Protein AF-A0AA43JI90-F1 (afdb_monomer_lite)

pLDDT: mean 81.99, std 14.45, range [38.0, 98.12]

Secondary structure (DSSP, 8-state):
--PPPSS-EEEEEEEE-EE-SB-TTSPBP-BS--S-EE---EEEEEEEE--GGGTTEEEEEEEEEEE---TTHHHIIIIIIHHHHTPPPPP--S----EEEEEEEEEEEEEESSSSEEEEEEEEEEEESS-EEEEEEEEEEEEEEEEEEE-STT--EEEEEEEEEEEEEEE--SS-S-B-SEEEEEEEEEEEEEEEE-TT--EEEEEEEEEEEEEE--SBBBTTSPBPPEEEEEEEEEETTEEEEEEE-TTS-TTTT---S-EEEEEEEEHHHHHHHHHHHHTSPPS------

Foldseek 3Di:
DPDDALAWFKKWKWKWKKFDQAWLVRDGVLFPQQFIWIPTWGKIKGKDQDDDPRQQKIKMKMKIKDFGFNPPVLVCLAVPVCVVVVADRDDGGHGDGDMKMKMKIKMKGWDDPDFAGFWIWIKIWMDIQAWTKTKIKIWTHFAFPAQAPDDDPQHGKTKGKIKMKMKMAIAGHNNRHAWQRIKIKIKIKIKIADWDQDPSRRIDGQKMKMKMWMWILATTAHPVSHGDIFIKIKIWIDHFFKIKMWMFRVVPCPPDRTRDRITMMMIMGGPVRVVVVVVVVVPDDDPDDPPDD

Structure (mmCIF, N/CA/C/O backbone):
data_AF-A0AA43JI90-F1
#
_entry.id   AF-A0AA43JI90-F1
#
loop_
_atom_site.group_PDB
_atom_site.id
_atom_site.type_symbol
_atom_site.label_atom_id
_atom_site.label_alt_id
_atom_site.label_comp_id
_atom_site.label_asym_id
_atom_site.label_entity_id
_atom_site.label_seq_id
_atom_site.pdbx_PDB_ins_code
_atom_site.Cartn_x
_atom_site.Cartn_y
_atom_site.Cartn_z
_atom_site.occupancy
_atom_site.B_iso_or_equiv
_atom_site.auth_seq_id
_atom_site.auth_comp_id
_atom_site.auth_asym_id
_atom_site.auth_atom_id
_atom_site.pdbx_PDB_model_num
ATOM 1 N N . MET A 1 1 ? 1.518 1.702 0.090 1.00 82.56 1 MET A N 1
ATOM 2 C CA . MET A 1 1 ? 2.027 0.803 1.143 1.00 82.56 1 MET A CA 1
ATOM 3 C C . MET A 1 1 ? 1.428 -0.561 0.880 1.00 82.56 1 MET A C 1
ATOM 5 O O . MET A 1 1 ? 0.272 -0.617 0.488 1.00 82.56 1 MET A O 1
ATOM 9 N N . ALA A 1 2 ? 2.166 -1.653 1.093 1.00 88.44 2 ALA A N 1
ATOM 10 C CA . ALA A 1 2 ? 1.735 -2.986 0.643 1.00 88.44 2 ALA A CA 1
ATOM 11 C C . ALA A 1 2 ? 0.756 -3.729 1.584 1.00 88.44 2 ALA A C 1
ATOM 13 O O . ALA A 1 2 ? 0.406 -4.888 1.332 1.00 88.44 2 ALA A O 1
ATOM 14 N N . PHE A 1 3 ? 0.347 -3.107 2.694 1.00 94.44 3 PHE A N 1
ATOM 15 C CA . PHE A 1 3 ? -0.544 -3.728 3.674 1.00 94.44 3 PHE A CA 1
ATOM 16 C C . PHE A 1 3 ? -1.946 -3.991 3.096 1.00 94.44 3 PHE A C 1
ATOM 18 O O . PHE A 1 3 ? -2.454 -3.145 2.365 1.00 94.44 3 PHE A O 1
ATOM 25 N N . PRO A 1 4 ? -2.602 -5.116 3.445 1.00 94.88 4 PRO A N 1
ATOM 26 C CA . PRO A 1 4 ? -4.020 -5.308 3.145 1.00 94.88 4 PRO A CA 1
ATOM 27 C C . PRO A 1 4 ? -4.904 -4.322 3.919 1.00 94.88 4 PRO A C 1
ATOM 29 O O . PRO A 1 4 ? -4.571 -3.929 5.045 1.00 94.88 4 PRO A O 1
ATOM 32 N N . ASP A 1 5 ? -6.067 -3.986 3.357 1.00 93.81 5 ASP A N 1
ATOM 33 C CA . ASP A 1 5 ? -7.049 -3.146 4.042 1.00 93.81 5 ASP A CA 1
ATOM 34 C C . ASP A 1 5 ? -7.653 -3.874 5.245 1.00 93.81 5 ASP A C 1
ATOM 36 O O . ASP A 1 5 ? -8.142 -5.000 5.146 1.00 93.81 5 ASP A O 1
ATOM 40 N N . GLN A 1 6 ? -7.656 -3.202 6.394 1.00 91.81 6 GLN A N 1
ATOM 41 C CA . GLN A 1 6 ? -8.161 -3.739 7.664 1.00 91.81 6 GLN A CA 1
ATOM 42 C C . GLN A 1 6 ? -9.680 -3.562 7.839 1.00 91.81 6 GLN A C 1
ATOM 44 O O . GLN A 1 6 ? -10.215 -3.894 8.893 1.00 91.81 6 GLN A O 1
ATOM 49 N N . TYR A 1 7 ? -10.351 -2.997 6.837 1.00 92.25 7 TYR A N 1
ATOM 50 C CA . TYR A 1 7 ? -11.789 -2.749 6.809 1.00 92.25 7 TYR A CA 1
ATOM 51 C C . TYR A 1 7 ? -12.306 -2.805 5.369 1.00 92.25 7 TYR A C 1
ATOM 53 O O . TYR A 1 7 ? -11.521 -2.749 4.418 1.00 92.25 7 TYR A O 1
ATOM 61 N N . SER A 1 8 ? -13.622 -2.942 5.207 1.00 93.75 8 SER A N 1
ATOM 62 C CA . SER A 1 8 ? -14.250 -2.971 3.879 1.00 93.75 8 SER A CA 1
ATOM 63 C C . SER A 1 8 ? -14.215 -1.590 3.222 1.00 93.75 8 SER A C 1
ATOM 65 O O . SER A 1 8 ? -14.578 -0.596 3.849 1.00 93.75 8 SER A O 1
ATOM 67 N N . THR A 1 9 ? -13.801 -1.520 1.958 1.00 95.12 9 THR A N 1
ATOM 68 C CA . THR A 1 9 ? -13.626 -0.255 1.234 1.00 95.12 9 THR A CA 1
ATOM 69 C C . THR A 1 9 ? -13.897 -0.414 -0.261 1.00 95.12 9 THR A C 1
ATOM 71 O O . THR A 1 9 ? -13.720 -1.489 -0.836 1.00 95.12 9 THR A O 1
ATOM 74 N N . VAL A 1 10 ? -14.320 0.679 -0.896 1.00 96.75 10 VAL A N 1
ATOM 75 C CA . VAL A 1 10 ? -14.286 0.845 -2.353 1.00 96.75 10 VAL A CA 1
ATOM 76 C C . VAL A 1 10 ? -13.474 2.093 -2.622 1.00 96.75 10 VAL A C 1
ATOM 78 O O . VAL A 1 10 ? -13.917 3.198 -2.315 1.00 96.75 10 VAL A O 1
ATOM 81 N N . THR A 1 11 ? -12.286 1.913 -3.176 1.00 95.88 11 THR A N 1
ATOM 82 C CA . THR A 1 11 ? -11.322 2.986 -3.368 1.00 95.88 11 THR A CA 1
ATOM 83 C C . THR A 1 11 ? -11.077 3.222 -4.849 1.00 95.88 11 THR A C 1
ATOM 85 O O . THR A 1 11 ? -10.778 2.292 -5.592 1.00 95.88 11 THR A O 1
ATOM 88 N N . GLY A 1 12 ? -11.179 4.477 -5.273 1.00 95.50 12 GLY A N 1
ATOM 89 C CA . GLY A 1 12 ? -10.683 4.941 -6.566 1.00 95.50 12 GLY A CA 1
ATOM 90 C C . GLY A 1 12 ? -9.479 5.849 -6.359 1.00 95.50 12 GLY A C 1
ATOM 91 O O . GLY A 1 12 ? -9.445 6.612 -5.392 1.00 95.50 12 GLY A O 1
ATOM 92 N N . GLY A 1 13 ? -8.486 5.795 -7.239 1.00 93.00 13 GLY A N 1
ATOM 93 C CA . GLY A 1 13 ? -7.312 6.639 -7.076 1.00 93.00 13 GLY A CA 1
ATOM 94 C C . GLY A 1 13 ? -6.408 6.737 -8.286 1.00 93.00 13 GLY A C 1
ATOM 95 O O . GLY A 1 13 ? -6.579 6.045 -9.286 1.00 93.00 13 GLY A O 1
ATOM 96 N N . LEU A 1 14 ? -5.427 7.617 -8.152 1.00 90.88 14 LEU A N 1
ATOM 97 C CA . LEU A 1 14 ? -4.341 7.810 -9.092 1.00 90.88 14 LEU A CA 1
ATOM 98 C C . LEU A 1 14 ? -3.037 7.478 -8.378 1.00 90.88 14 LEU A C 1
ATOM 100 O O . LEU A 1 14 ? -2.707 8.093 -7.364 1.00 90.88 14 LEU A O 1
ATOM 104 N N . THR A 1 15 ? -2.301 6.531 -8.937 1.00 88.12 15 THR A N 1
ATOM 105 C CA . THR A 1 15 ? -0.935 6.202 -8.554 1.00 88.12 15 THR A CA 1
ATOM 106 C C . THR A 1 15 ? -0.023 6.685 -9.661 1.00 88.12 15 THR A C 1
ATOM 108 O O . THR A 1 15 ? -0.213 6.328 -10.814 1.00 88.12 15 THR A O 1
ATOM 111 N N . LEU A 1 16 ? 0.960 7.498 -9.314 1.00 85.44 16 LEU A N 1
ATOM 112 C CA . LEU A 1 16 ? 1.977 8.014 -10.211 1.00 85.44 16 LEU A CA 1
ATOM 113 C C . LEU A 1 16 ? 3.311 7.467 -9.739 1.00 85.44 16 LEU A C 1
ATOM 115 O O . LEU A 1 16 ? 3.699 7.685 -8.594 1.00 85.44 16 LEU A O 1
ATOM 119 N N . ASN A 1 17 ? 3.997 6.731 -10.596 1.00 79.44 17 ASN A N 1
ATOM 120 C CA . ASN A 1 17 ? 5.312 6.192 -10.300 1.00 79.44 17 ASN A CA 1
ATOM 121 C C . ASN A 1 17 ? 6.123 6.131 -11.592 1.00 79.44 17 ASN A C 1
ATOM 123 O O . ASN A 1 17 ? 5.574 6.146 -12.694 1.00 79.44 17 ASN A O 1
ATOM 127 N N . ARG A 1 18 ? 7.440 6.090 -11.464 1.00 76.19 18 ARG A N 1
ATOM 128 C CA . ARG A 1 18 ? 8.351 6.033 -12.599 1.00 76.19 18 ARG A CA 1
ATOM 129 C C . ARG A 1 18 ? 9.499 5.103 -12.274 1.00 76.19 18 ARG A C 1
ATOM 131 O O . ARG A 1 18 ? 9.896 5.004 -11.123 1.00 76.19 18 ARG A O 1
ATOM 138 N N . PHE A 1 19 ? 10.016 4.448 -13.300 1.00 74.94 19 PHE A N 1
ATOM 139 C CA . PHE A 1 19 ? 11.282 3.744 -13.248 1.00 74.94 19 PHE A CA 1
ATOM 140 C C . PHE A 1 19 ? 12.183 4.238 -14.379 1.00 74.94 19 PHE A C 1
ATOM 142 O O . PHE A 1 19 ? 11.768 4.290 -15.542 1.00 74.94 19 PHE A O 1
ATOM 149 N N . THR A 1 20 ? 13.424 4.584 -14.047 1.00 67.44 20 THR A N 1
ATOM 150 C CA . THR A 1 20 ? 14.476 4.889 -15.020 1.00 67.44 20 THR A CA 1
ATOM 151 C C . THR A 1 20 ? 15.554 3.805 -15.005 1.00 67.44 20 THR A C 1
ATOM 153 O O . THR A 1 20 ? 15.967 3.363 -13.938 1.00 67.44 20 THR A O 1
ATOM 156 N N . PRO A 1 21 ? 16.087 3.402 -16.171 1.00 65.50 21 PRO A N 1
ATOM 157 C CA . PRO A 1 21 ? 17.183 2.440 -16.234 1.00 65.50 21 PRO A CA 1
ATOM 158 C C . PRO A 1 21 ? 18.543 3.063 -15.894 1.00 65.50 21 PRO A C 1
ATOM 160 O O . PRO A 1 21 ? 19.562 2.412 -16.074 1.00 65.50 21 PRO A O 1
ATOM 163 N N . PHE A 1 22 ? 18.580 4.301 -15.397 1.00 66.06 22 PHE A N 1
ATOM 164 C CA . PHE A 1 22 ? 19.790 4.983 -14.941 1.00 66.06 22 PHE A CA 1
ATOM 165 C C . PHE A 1 22 ? 19.622 5.444 -13.495 1.00 66.06 22 PHE A C 1
ATOM 167 O O . PHE A 1 22 ? 18.513 5.823 -13.104 1.00 66.06 22 PHE A O 1
ATOM 174 N N . ASP A 1 23 ? 20.716 5.409 -12.736 1.00 61.28 23 ASP A N 1
ATOM 175 C CA . ASP A 1 23 ? 20.803 5.957 -11.382 1.00 61.28 23 ASP A CA 1
ATOM 176 C C . ASP A 1 23 ? 21.018 7.487 -11.392 1.00 61.28 23 ASP A C 1
ATOM 178 O O . ASP A 1 23 ? 21.136 8.125 -12.447 1.00 61.28 23 ASP A O 1
ATOM 182 N N . GLY A 1 24 ? 21.079 8.097 -10.203 1.00 55.28 24 GLY A N 1
ATOM 183 C CA . GLY A 1 24 ? 21.321 9.538 -10.049 1.00 55.28 24 GLY A CA 1
ATOM 184 C C . GLY A 1 24 ? 22.712 10.016 -10.501 1.00 55.28 24 GLY A C 1
ATOM 185 O O . GLY A 1 24 ? 22.930 11.224 -10.622 1.00 55.28 24 GLY A O 1
ATOM 186 N N . LEU A 1 25 ? 23.645 9.093 -10.761 1.00 58.81 25 LEU A N 1
ATOM 187 C CA . LEU A 1 25 ? 24.997 9.346 -11.268 1.00 58.81 25 LEU A CA 1
ATOM 188 C C . LEU A 1 25 ? 25.103 9.119 -12.788 1.00 58.81 25 LEU A C 1
ATOM 190 O O . LEU A 1 25 ? 26.148 9.399 -13.375 1.00 58.81 25 LEU A O 1
ATOM 194 N N . GLY A 1 26 ? 24.025 8.665 -13.434 1.00 58.53 26 GLY A N 1
ATOM 195 C CA . GLY A 1 26 ? 23.984 8.357 -14.860 1.00 58.53 26 GLY A CA 1
ATOM 196 C C . GLY A 1 26 ? 24.554 6.983 -15.214 1.00 58.53 26 GLY A C 1
ATOM 197 O O . GLY A 1 26 ? 24.701 6.688 -16.403 1.00 58.53 26 GLY A O 1
ATOM 198 N N . ASN A 1 27 ? 24.851 6.128 -14.231 1.00 61.12 27 ASN A N 1
ATOM 199 C CA . ASN A 1 27 ? 25.186 4.740 -14.514 1.00 61.12 27 ASN A CA 1
ATOM 200 C C . ASN A 1 27 ? 23.919 4.016 -14.945 1.00 61.12 27 ASN A C 1
ATOM 202 O O . ASN A 1 27 ? 22.854 4.158 -14.341 1.00 61.12 27 ASN A O 1
ATOM 206 N N . LYS A 1 28 ? 24.038 3.217 -16.001 1.00 60.72 28 LYS A N 1
ATOM 207 C CA . LYS A 1 28 ? 22.959 2.342 -16.427 1.00 60.72 28 LYS A CA 1
ATOM 208 C C . LYS A 1 28 ? 22.798 1.246 -15.369 1.00 60.72 28 LYS A C 1
ATOM 210 O O . LYS A 1 28 ? 23.739 0.502 -15.106 1.00 60.72 28 LYS A O 1
ATOM 215 N N . TYR A 1 29 ? 21.609 1.119 -14.785 1.00 59.53 29 TYR A N 1
ATOM 216 C CA . TYR A 1 29 ? 21.189 -0.152 -14.211 1.00 59.53 29 TYR A CA 1
ATOM 217 C C . TYR A 1 29 ? 21.299 -1.162 -15.347 1.00 59.53 29 TYR A C 1
ATOM 219 O O . TYR A 1 29 ? 20.655 -0.955 -16.373 1.00 59.53 29 TYR A O 1
ATOM 227 N N . ASP A 1 30 ? 22.071 -2.241 -15.194 1.00 54.41 30 ASP A N 1
ATOM 228 C CA . ASP A 1 30 ? 22.231 -3.322 -16.191 1.00 54.41 30 ASP A CA 1
ATOM 229 C C . ASP A 1 30 ? 20.909 -4.066 -16.526 1.00 54.41 30 ASP A C 1
ATOM 231 O O . ASP A 1 30 ? 20.916 -5.211 -16.961 1.00 54.41 30 ASP A O 1
ATOM 235 N N . SER A 1 31 ? 19.764 -3.423 -16.304 1.00 59.44 31 SER A N 1
ATOM 236 C CA . SER A 1 31 ? 18.402 -3.800 -16.627 1.00 59.44 31 SER A CA 1
ATOM 237 C C . SER A 1 31 ? 18.235 -4.160 -18.100 1.00 59.44 31 SER A C 1
ATOM 239 O O . SER A 1 31 ? 18.705 -3.464 -19.006 1.00 59.44 31 SER A O 1
ATOM 241 N N . THR A 1 32 ? 17.475 -5.226 -18.329 1.00 60.81 32 THR A N 1
ATOM 242 C CA . THR A 1 32 ? 16.942 -5.623 -19.639 1.00 60.81 32 THR A CA 1
ATOM 243 C C . THR A 1 32 ? 15.912 -4.622 -20.181 1.00 60.81 32 THR A C 1
ATOM 245 O O . THR A 1 32 ? 15.584 -4.644 -21.365 1.00 60.81 32 THR A O 1
ATOM 248 N N . VAL A 1 33 ? 15.438 -3.693 -19.343 1.00 65.62 33 VAL A N 1
ATOM 249 C CA . VAL A 1 33 ? 14.540 -2.600 -19.729 1.00 65.62 33 VAL A CA 1
ATOM 250 C C . VAL A 1 33 ? 15.365 -1.402 -20.209 1.00 65.62 33 VAL A C 1
ATOM 252 O O . VAL A 1 33 ? 16.009 -0.720 -19.415 1.00 65.62 33 VAL A O 1
ATOM 255 N N . GLY A 1 34 ? 15.341 -1.134 -21.517 1.00 65.31 34 GLY A N 1
ATOM 256 C CA . GLY A 1 34 ? 16.106 -0.047 -22.149 1.00 65.31 34 GLY A CA 1
ATOM 257 C C . GLY A 1 34 ? 15.480 1.351 -22.053 1.00 65.31 34 GLY A C 1
ATOM 258 O O . GLY A 1 34 ? 16.162 2.335 -22.333 1.00 65.31 34 GLY A O 1
ATOM 259 N N . ASN A 1 35 ? 14.215 1.444 -21.637 1.00 69.12 35 ASN A N 1
ATOM 260 C CA . ASN A 1 35 ? 13.401 2.658 -21.711 1.00 69.12 35 ASN A CA 1
ATOM 261 C C . ASN A 1 35 ? 12.984 3.135 -20.314 1.00 69.12 35 ASN A C 1
ATOM 263 O O . ASN A 1 35 ? 12.862 2.345 -19.378 1.00 69.12 35 ASN A O 1
ATOM 267 N N . THR A 1 36 ? 12.698 4.428 -20.172 1.00 73.50 36 THR A N 1
ATOM 268 C CA . THR A 1 36 ? 11.983 4.952 -19.003 1.00 73.50 36 THR A CA 1
ATOM 269 C C . THR A 1 36 ? 10.526 4.481 -19.030 1.00 73.50 36 THR A C 1
ATOM 271 O O . THR A 1 36 ? 9.834 4.634 -20.041 1.00 73.50 36 THR A O 1
ATOM 274 N N . LEU A 1 37 ? 10.058 3.922 -17.910 1.00 76.00 37 LEU A N 1
ATOM 275 C CA . LEU A 1 37 ? 8.691 3.432 -17.736 1.00 76.00 37 LEU A CA 1
ATOM 276 C C . LEU A 1 37 ? 7.922 4.335 -16.767 1.00 76.00 37 LEU A C 1
ATOM 278 O O . LEU A 1 37 ? 8.346 4.527 -15.626 1.00 76.00 37 LEU A O 1
ATOM 282 N N . GLY A 1 38 ? 6.783 4.869 -17.207 1.00 74.94 38 GLY A N 1
ATOM 283 C CA . GLY A 1 38 ? 5.786 5.479 -16.332 1.00 74.94 38 GLY A CA 1
ATOM 284 C C . GLY A 1 38 ? 4.759 4.447 -15.871 1.00 74.94 38 GLY A C 1
ATOM 285 O O . GLY A 1 38 ? 4.152 3.756 -16.685 1.00 74.94 38 GLY A O 1
ATOM 286 N N . PHE A 1 39 ? 4.537 4.367 -14.564 1.00 77.31 39 PHE A N 1
ATOM 287 C CA . PHE A 1 39 ? 3.494 3.562 -13.929 1.00 77.31 39 PHE A CA 1
ATOM 288 C C . PHE A 1 39 ? 2.449 4.502 -13.313 1.00 77.31 39 PHE A C 1
ATOM 290 O O . PHE A 1 39 ? 2.333 4.629 -12.094 1.00 77.31 39 PHE A O 1
ATOM 297 N N . ASN A 1 40 ? 1.699 5.184 -14.179 1.00 79.12 40 ASN A N 1
ATOM 298 C CA . ASN A 1 40 ? 0.704 6.201 -13.834 1.00 79.12 40 ASN A CA 1
ATOM 299 C C . ASN A 1 40 ? -0.726 5.627 -13.813 1.00 79.12 40 ASN A C 1
ATOM 301 O O . ASN A 1 40 ? -1.590 6.005 -14.607 1.00 79.12 40 ASN A O 1
ATOM 305 N N . LEU A 1 41 ? -0.968 4.655 -12.933 1.00 83.56 41 LEU A N 1
ATOM 306 C CA . LEU A 1 41 ? -2.207 3.888 -12.905 1.00 83.56 41 LEU A CA 1
ATOM 307 C C . LEU A 1 41 ? -3.360 4.666 -12.269 1.00 83.56 41 LEU A C 1
ATOM 309 O O . LEU A 1 41 ? -3.320 5.031 -11.093 1.00 83.56 41 LEU A O 1
ATOM 313 N N . ILE A 1 42 ? -4.453 4.795 -13.017 1.00 90.38 42 ILE A N 1
ATOM 314 C CA . ILE A 1 42 ? -5.776 4.987 -12.427 1.00 90.38 42 ILE A CA 1
ATOM 315 C C . ILE A 1 42 ? -6.213 3.627 -11.904 1.00 90.38 42 ILE A C 1
ATOM 317 O O . ILE A 1 42 ? -6.216 2.653 -12.653 1.00 90.38 42 ILE A O 1
ATOM 321 N N . THR A 1 43 ? -6.564 3.556 -10.625 1.00 92.00 43 THR A N 1
ATOM 322 C CA . THR A 1 43 ? -6.884 2.306 -9.936 1.00 92.00 43 THR A CA 1
ATOM 323 C C . THR A 1 43 ? -8.275 2.349 -9.331 1.00 92.00 43 THR A C 1
ATOM 325 O O . THR A 1 43 ? -8.724 3.374 -8.814 1.00 92.00 43 THR A O 1
ATOM 328 N N . PHE A 1 44 ? -8.947 1.207 -9.385 1.00 95.50 44 PHE A N 1
ATOM 329 C CA . PHE A 1 44 ? -10.165 0.930 -8.649 1.00 95.50 44 PHE A CA 1
ATOM 330 C C . PHE A 1 44 ? -9.952 -0.341 -7.836 1.00 95.50 44 PHE A C 1
ATOM 332 O O . PHE A 1 44 ? -9.548 -1.363 -8.383 1.00 95.50 44 PHE A O 1
ATOM 339 N N . SER A 1 45 ? -10.219 -0.273 -6.539 1.00 96.31 45 SER A N 1
ATOM 340 C CA . SER A 1 45 ? -10.035 -1.364 -5.590 1.00 96.31 45 SER A CA 1
ATOM 341 C C . SER A 1 45 ? -11.310 -1.571 -4.789 1.00 96.31 45 SER A C 1
ATOM 343 O O . SER A 1 45 ? -11.905 -0.620 -4.283 1.00 96.31 45 SER A O 1
ATOM 345 N N . TRP A 1 46 ? -11.719 -2.823 -4.657 1.00 97.62 46 TRP A N 1
ATOM 346 C CA . TRP A 1 46 ? -12.799 -3.246 -3.783 1.00 97.62 46 TRP A CA 1
ATOM 347 C C . TRP A 1 46 ? -12.254 -4.255 -2.782 1.00 97.62 46 TRP A C 1
ATOM 349 O O . TRP A 1 46 ? -11.737 -5.303 -3.172 1.00 97.62 46 TRP A O 1
ATOM 359 N N . THR A 1 47 ? -12.403 -3.947 -1.495 1.00 97.19 47 THR A N 1
ATOM 360 C CA . THR A 1 47 ? -12.114 -4.869 -0.399 1.00 97.19 47 THR A CA 1
ATOM 361 C C . THR A 1 47 ? -13.381 -5.137 0.395 1.00 97.19 47 THR A C 1
ATOM 363 O O . THR A 1 47 ? -14.031 -4.210 0.877 1.00 97.19 47 THR A O 1
ATOM 366 N N . GLN A 1 48 ? -13.692 -6.414 0.596 1.00 96.06 48 GLN A N 1
ATOM 367 C CA . GLN A 1 48 ? -14.796 -6.873 1.430 1.00 96.06 48 GLN A CA 1
ATOM 368 C C . GLN A 1 48 ? -14.261 -7.733 2.566 1.00 96.06 48 GLN A C 1
ATOM 370 O O . GLN A 1 48 ? -13.604 -8.743 2.320 1.00 96.06 48 GLN A O 1
ATOM 375 N N . HIS A 1 49 ? -14.586 -7.367 3.803 1.00 94.50 49 HIS A N 1
ATOM 376 C CA . HIS A 1 49 ? -14.464 -8.244 4.965 1.00 94.50 49 HIS A CA 1
ATOM 377 C C . HIS A 1 49 ? -15.756 -9.043 5.110 1.00 94.50 49 HIS A C 1
ATOM 379 O O . HIS A 1 49 ? -16.855 -8.489 5.091 1.00 94.50 49 HIS A O 1
ATOM 385 N N . TRP A 1 50 ? -15.634 -10.363 5.170 1.00 94.12 50 TRP A N 1
ATOM 386 C CA . TRP A 1 50 ? -16.773 -11.270 5.189 1.00 94.12 50 TRP A CA 1
ATOM 387 C C . TRP A 1 50 ? -17.221 -11.578 6.617 1.00 94.12 50 TRP A C 1
ATOM 389 O O . TRP A 1 50 ? -16.409 -11.618 7.544 1.00 94.12 50 TRP A O 1
ATOM 399 N N . HIS A 1 51 ? -18.515 -11.867 6.757 1.00 89.12 51 HIS A N 1
ATOM 400 C CA . HIS A 1 51 ? -19.160 -12.244 8.014 1.00 89.12 51 HIS A CA 1
ATOM 401 C C . HIS A 1 51 ? -19.800 -13.636 7.934 1.00 89.12 51 HIS A C 1
ATOM 403 O O . HIS A 1 51 ? -19.860 -14.260 6.870 1.00 89.12 51 HIS A O 1
ATOM 409 N N . GLY A 1 52 ? -20.273 -14.146 9.072 1.00 89.38 52 GLY A N 1
ATOM 410 C CA . GLY A 1 52 ? -20.909 -15.463 9.155 1.00 89.38 52 GLY A CA 1
ATOM 411 C C . GLY A 1 52 ? -19.896 -16.595 8.974 1.00 89.38 52 GLY A C 1
ATOM 412 O O . GLY A 1 52 ? -18.871 -16.627 9.649 1.00 89.38 52 GLY A O 1
ATOM 413 N N . THR A 1 53 ? -20.147 -17.527 8.053 1.00 91.56 53 THR A N 1
ATOM 414 C CA . THR A 1 53 ? -19.253 -18.679 7.809 1.00 91.56 53 THR A CA 1
ATOM 415 C C . THR A 1 53 ? -17.850 -18.266 7.348 1.00 91.56 53 THR A C 1
ATOM 417 O O . THR A 1 53 ? -16.888 -19.000 7.562 1.00 91.56 53 THR A O 1
ATOM 420 N N . TRP A 1 54 ? -17.716 -17.075 6.760 1.00 91.94 54 TRP A N 1
ATOM 421 C CA . TRP A 1 54 ? -16.445 -16.520 6.289 1.00 91.94 54 TRP A CA 1
ATOM 422 C C . TRP A 1 54 ? -15.867 -15.453 7.234 1.00 91.94 54 TRP A C 1
ATOM 424 O O . TRP A 1 54 ? -14.924 -14.757 6.864 1.00 91.94 54 TRP A O 1
ATOM 434 N N . GLU A 1 55 ? -16.380 -15.341 8.466 1.00 90.94 55 GLU A N 1
ATOM 435 C CA . GLU A 1 55 ? -15.929 -14.361 9.464 1.00 90.94 55 GLU A CA 1
ATOM 436 C C . GLU A 1 55 ? -14.407 -14.384 9.643 1.00 90.94 55 GLU A C 1
ATOM 438 O O . GLU A 1 55 ? -13.820 -15.424 9.956 1.00 90.94 55 GLU A O 1
ATOM 443 N N . GLY A 1 56 ? -13.767 -13.226 9.463 1.00 90.88 56 GLY A N 1
ATOM 444 C CA . GLY A 1 56 ? -12.312 -13.063 9.544 1.00 90.88 56 GLY A CA 1
ATOM 445 C C . GLY A 1 56 ? -11.573 -13.281 8.222 1.00 90.88 56 GLY A C 1
ATOM 446 O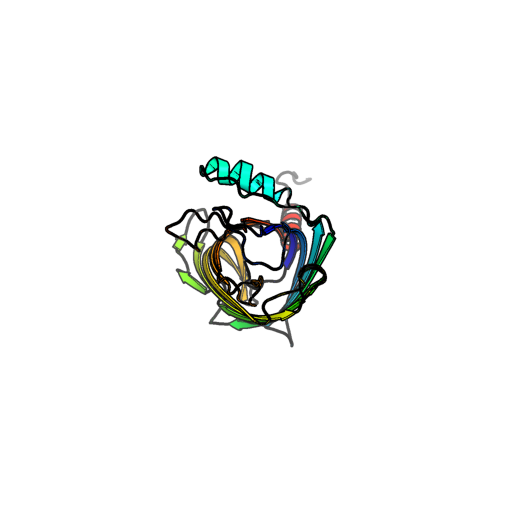 O . GLY A 1 56 ? -10.351 -13.204 8.204 1.00 90.88 56 GLY A O 1
ATOM 447 N N . TRP A 1 57 ? -12.265 -13.547 7.116 1.00 95.56 57 TRP A N 1
ATOM 448 C CA . TRP A 1 57 ? -11.682 -13.462 5.776 1.00 95.56 57 TRP A CA 1
ATOM 449 C C . TRP A 1 57 ? -11.975 -12.106 5.141 1.00 95.56 57 TRP A C 1
ATOM 451 O O . TRP A 1 57 ? -13.042 -11.535 5.351 1.00 95.56 57 TRP A O 1
ATOM 461 N N . SER A 1 58 ? -11.061 -11.627 4.304 1.00 96.50 58 SER A N 1
ATOM 462 C CA . SER A 1 58 ? -11.295 -10.502 3.409 1.00 96.50 58 SER A CA 1
ATOM 463 C C . SER A 1 58 ? -10.846 -10.825 1.990 1.00 96.50 58 SER A C 1
ATOM 465 O O . SER A 1 58 ? -9.769 -11.396 1.790 1.00 96.50 58 SER A O 1
ATOM 467 N N . THR A 1 59 ? -11.641 -10.411 1.011 1.00 97.88 59 THR A N 1
ATOM 468 C CA . THR A 1 59 ? -11.302 -10.479 -0.414 1.00 97.88 59 THR A CA 1
ATOM 469 C C . THR A 1 59 ? -10.994 -9.082 -0.915 1.00 97.88 59 THR A C 1
ATOM 471 O O . THR A 1 59 ? -11.715 -8.147 -0.581 1.00 97.88 59 THR A O 1
ATOM 474 N N . ASN A 1 60 ? -9.943 -8.950 -1.717 1.00 97.94 60 ASN A N 1
ATOM 475 C CA . ASN A 1 60 ? -9.637 -7.726 -2.441 1.00 97.94 60 ASN A CA 1
ATOM 476 C C . ASN A 1 60 ? -9.518 -8.019 -3.940 1.00 97.94 60 ASN A C 1
ATOM 478 O O . ASN A 1 60 ? -8.924 -9.029 -4.325 1.00 97.94 60 ASN A O 1
ATOM 482 N N . LEU A 1 61 ? -10.070 -7.120 -4.749 1.00 97.38 61 LEU A N 1
ATOM 483 C CA . LEU A 1 61 ? -9.884 -7.060 -6.192 1.00 97.38 61 LEU A CA 1
ATOM 484 C C . LEU A 1 61 ? -9.517 -5.626 -6.564 1.00 97.38 61 LEU A C 1
ATOM 486 O O . LEU A 1 61 ? -10.266 -4.700 -6.253 1.00 97.38 61 LEU A O 1
ATOM 490 N N . THR A 1 62 ? -8.394 -5.455 -7.247 1.00 95.50 62 THR A N 1
ATOM 491 C CA . THR A 1 62 ? -7.942 -4.169 -7.774 1.00 95.50 62 THR A CA 1
ATOM 492 C C . THR A 1 62 ? -7.759 -4.283 -9.276 1.00 95.50 62 THR A C 1
ATOM 494 O O . THR A 1 62 ? -7.255 -5.284 -9.773 1.00 95.50 62 THR A O 1
ATOM 497 N N . ALA A 1 63 ? -8.176 -3.263 -10.010 1.00 94.38 63 ALA A N 1
ATOM 498 C CA . ALA A 1 63 ? -7.884 -3.120 -11.425 1.00 94.38 63 ALA A CA 1
ATOM 499 C C . ALA A 1 63 ? -7.276 -1.743 -11.664 1.00 94.38 63 ALA A C 1
ATOM 501 O O . ALA A 1 63 ? -7.711 -0.750 -11.074 1.00 94.38 63 ALA A O 1
ATOM 502 N N . GLY A 1 64 ? -6.277 -1.683 -12.534 1.00 91.56 64 GLY A N 1
ATOM 503 C CA . GLY A 1 64 ? -5.608 -0.451 -12.899 1.00 91.56 64 GLY A CA 1
ATOM 504 C C . GLY A 1 64 ? -5.320 -0.369 -14.387 1.00 91.56 64 GLY A C 1
ATOM 505 O O . GLY A 1 64 ? -5.040 -1.376 -15.034 1.00 91.56 64 GLY A O 1
ATOM 506 N N . ILE A 1 65 ? -5.382 0.849 -14.916 1.00 90.69 65 ILE A N 1
ATOM 507 C CA . ILE A 1 65 ? -5.027 1.174 -16.297 1.00 90.69 65 ILE A CA 1
ATOM 508 C C . ILE A 1 65 ? -4.193 2.453 -16.319 1.00 90.69 65 ILE A C 1
ATOM 510 O O . ILE A 1 65 ? -4.469 3.393 -15.571 1.00 90.69 65 ILE A O 1
ATOM 514 N N . SER A 1 66 ? -3.163 2.491 -17.158 1.00 80.94 66 SER A N 1
ATOM 515 C CA . SER A 1 66 ? -2.232 3.617 -17.239 1.00 80.94 66 SER A CA 1
ATOM 516 C C . SER A 1 66 ? -1.752 3.849 -18.663 1.00 80.94 66 SER A C 1
ATOM 518 O O . SER A 1 66 ? -1.305 2.892 -19.295 1.00 80.94 66 SER A O 1
ATOM 520 N N . PRO A 1 67 ? -1.694 5.101 -19.147 1.00 76.12 67 PRO A N 1
ATOM 521 C CA . PRO A 1 67 ? -0.729 5.445 -20.182 1.00 76.12 67 PRO A CA 1
ATOM 522 C C . PRO A 1 67 ? 0.685 5.352 -19.588 1.00 76.12 67 PRO A C 1
ATOM 524 O O . PRO A 1 67 ? 0.912 5.773 -18.456 1.00 76.12 67 PRO A O 1
ATOM 527 N N . THR A 1 68 ? 1.644 4.799 -20.322 1.00 69.69 68 THR A N 1
ATOM 528 C CA . THR A 1 68 ? 2.980 4.475 -19.775 1.00 69.69 68 THR A CA 1
ATOM 529 C C . THR A 1 68 ? 3.999 5.592 -19.960 1.00 69.69 68 THR A C 1
ATOM 531 O O . THR A 1 68 ? 5.185 5.412 -19.677 1.00 69.69 68 THR A O 1
ATOM 534 N N . ALA A 1 69 ? 3.535 6.741 -20.458 1.00 71.75 69 ALA A N 1
ATOM 535 C CA . ALA A 1 69 ? 4.338 7.946 -20.544 1.00 71.75 69 ALA A CA 1
ATOM 536 C C . ALA A 1 69 ? 4.835 8.334 -19.146 1.00 71.75 69 ALA A C 1
ATOM 538 O O . ALA A 1 69 ? 4.166 8.107 -18.141 1.00 71.75 69 ALA A O 1
ATOM 539 N N . ASP A 1 70 ? 6.019 8.918 -19.085 1.00 68.69 70 ASP A N 1
ATOM 540 C CA . ASP A 1 70 ? 6.707 9.255 -17.846 1.00 68.69 70 ASP A CA 1
ATOM 541 C C . ASP A 1 70 ? 6.225 10.568 -17.209 1.00 68.69 70 ASP A C 1
ATOM 543 O O . ASP A 1 70 ? 6.508 10.825 -16.038 1.00 68.69 70 ASP A O 1
ATOM 547 N N . GLU A 1 71 ? 5.435 11.359 -17.933 1.00 75.50 71 GLU A N 1
ATOM 548 C CA . GLU A 1 71 ? 4.705 12.514 -17.406 1.00 75.50 71 GLU A CA 1
ATOM 549 C C . GLU A 1 71 ? 3.346 12.102 -16.809 1.00 75.50 71 GLU A C 1
ATOM 551 O O . GLU A 1 71 ? 2.676 11.227 -17.364 1.00 75.50 71 GLU A O 1
ATOM 556 N N . PRO A 1 72 ? 2.898 12.716 -15.693 1.00 72.00 72 PRO A N 1
ATOM 557 C CA . PRO A 1 72 ? 3.439 13.921 -15.036 1.00 72.00 72 PRO A CA 1
ATOM 558 C C . PRO A 1 72 ? 4.558 13.657 -14.003 1.00 72.00 72 PRO A C 1
ATOM 560 O O . PRO A 1 72 ? 5.023 14.576 -13.321 1.00 72.00 72 PRO A O 1
ATOM 563 N N . THR A 1 73 ? 4.956 12.397 -13.818 1.00 72.50 73 THR A N 1
ATOM 564 C CA . THR A 1 73 ? 5.873 11.977 -12.746 1.00 72.50 73 THR A CA 1
ATOM 565 C C . THR A 1 73 ? 7.281 12.535 -12.940 1.00 72.50 73 THR A C 1
ATOM 567 O O . THR A 1 73 ? 7.896 12.996 -11.975 1.00 72.50 73 THR A O 1
ATOM 570 N N . GLN A 1 74 ? 7.771 12.574 -14.184 1.00 74.75 74 GLN A N 1
ATOM 571 C CA . GLN A 1 74 ? 9.033 13.216 -14.553 1.00 74.75 74 GLN A CA 1
ATOM 572 C C . GLN A 1 74 ? 9.055 14.689 -14.138 1.00 74.75 74 GLN A C 1
ATOM 574 O O . GLN A 1 74 ? 10.004 15.117 -13.470 1.00 74.75 74 GLN A O 1
ATOM 579 N N . TYR A 1 75 ? 8.025 15.458 -14.507 1.00 77.44 75 TYR A N 1
ATOM 580 C CA . TYR A 1 75 ? 7.921 16.862 -14.135 1.00 77.44 75 TYR A CA 1
ATOM 581 C C . TYR A 1 75 ? 7.968 17.037 -12.617 1.00 77.44 75 TYR A C 1
ATOM 583 O O . TYR A 1 75 ? 8.775 17.818 -12.112 1.00 77.44 75 TYR A O 1
ATOM 591 N N . PHE A 1 76 ? 7.158 16.287 -11.866 1.00 73.38 76 PHE A N 1
ATOM 592 C CA . PHE A 1 76 ? 7.096 16.454 -10.415 1.00 73.38 76 PHE A CA 1
ATOM 593 C C . PHE A 1 76 ? 8.419 16.079 -9.727 1.00 73.38 76 PHE A C 1
ATOM 595 O O . PHE A 1 76 ? 8.905 16.823 -8.871 1.00 73.38 76 PHE A O 1
ATOM 602 N N . GLN A 1 77 ? 9.059 14.984 -10.148 1.00 72.75 77 GLN A N 1
ATOM 603 C CA . GLN A 1 77 ? 10.359 14.582 -9.612 1.00 72.75 77 GLN A CA 1
ATOM 604 C C . GLN A 1 77 ? 11.423 15.651 -9.892 1.00 72.75 77 GLN A C 1
ATOM 606 O O . GLN A 1 77 ? 12.037 16.175 -8.962 1.00 72.75 77 GLN A O 1
ATOM 611 N N . ASN A 1 78 ? 11.615 16.023 -11.159 1.00 73.56 78 ASN A N 1
ATOM 612 C CA . ASN A 1 78 ? 12.737 16.870 -11.560 1.00 73.56 78 ASN A CA 1
ATOM 613 C C . ASN A 1 78 ? 12.510 18.366 -11.275 1.00 73.56 78 ASN A C 1
ATOM 615 O O . ASN A 1 78 ? 13.454 19.067 -10.912 1.00 73.56 78 ASN A O 1
ATOM 619 N N . LYS A 1 79 ? 11.285 18.881 -11.446 1.00 78.25 79 LYS A N 1
ATOM 620 C CA . LYS A 1 79 ? 10.978 20.322 -11.343 1.00 78.25 79 LYS A CA 1
ATOM 621 C C . LYS A 1 79 ? 10.423 20.749 -9.992 1.00 78.25 79 LYS A C 1
ATOM 623 O O . LYS A 1 79 ? 10.495 21.927 -9.673 1.00 78.25 79 LYS A O 1
ATOM 628 N N . VAL A 1 80 ? 9.891 19.830 -9.189 1.00 74.31 80 VAL A N 1
ATOM 629 C CA . VAL A 1 80 ? 9.376 20.169 -7.854 1.00 74.31 80 VAL A CA 1
ATOM 630 C C . VAL A 1 80 ? 10.322 19.641 -6.789 1.00 74.31 80 VAL A C 1
ATOM 632 O O . VAL A 1 80 ? 10.958 20.423 -6.089 1.00 74.31 80 VAL A O 1
ATOM 635 N N . VAL A 1 81 ? 10.473 18.319 -6.693 1.00 73.19 81 VAL A N 1
ATOM 636 C CA . VAL A 1 81 ? 11.214 17.692 -5.590 1.00 73.19 81 VAL A CA 1
ATOM 637 C C . VAL A 1 81 ? 12.714 17.944 -5.703 1.00 73.19 81 VAL A C 1
ATOM 639 O O . VAL A 1 81 ? 13.330 18.417 -4.748 1.00 73.19 81 VAL A O 1
ATOM 642 N N . HIS A 1 82 ? 13.309 17.657 -6.861 1.00 73.50 82 HIS A N 1
ATOM 643 C CA . HIS A 1 82 ? 14.748 17.815 -7.062 1.00 73.50 82 HIS A CA 1
ATOM 644 C C . HIS A 1 82 ? 15.147 19.291 -7.031 1.00 73.50 82 HIS A C 1
ATOM 646 O O . HIS A 1 82 ? 16.145 19.630 -6.405 1.00 73.50 82 HIS A O 1
ATOM 652 N N . GLN A 1 83 ? 14.330 20.189 -7.589 1.00 75.50 83 GLN A N 1
ATOM 653 C CA . GLN A 1 83 ? 14.580 21.627 -7.486 1.00 75.50 83 GLN A CA 1
ATOM 654 C C . GLN A 1 83 ? 14.509 22.125 -6.033 1.00 75.50 83 GLN A C 1
ATOM 656 O O . GLN A 1 83 ? 15.418 22.825 -5.590 1.00 75.50 83 GLN A O 1
ATOM 661 N N . LEU A 1 84 ? 13.479 21.734 -5.269 1.00 76.38 84 LEU A N 1
ATOM 662 C CA . LEU A 1 84 ? 13.327 22.125 -3.862 1.00 76.38 84 LEU A CA 1
ATOM 663 C C . LEU A 1 84 ? 14.479 21.606 -2.991 1.00 76.38 84 LEU A C 1
ATOM 665 O O . LEU A 1 84 ? 14.929 22.292 -2.076 1.00 76.38 84 LEU A O 1
ATOM 669 N N . ARG A 1 85 ? 14.961 20.395 -3.280 1.00 70.31 85 ARG A N 1
ATOM 670 C CA . ARG A 1 85 ? 16.032 19.731 -2.527 1.00 70.31 85 ARG A CA 1
ATOM 671 C C . ARG A 1 85 ? 17.439 20.003 -3.075 1.00 70.31 85 ARG A C 1
ATOM 673 O O . ARG A 1 85 ? 18.391 19.526 -2.471 1.00 70.31 85 ARG A O 1
ATOM 680 N N . GLN A 1 86 ? 17.579 20.770 -4.162 1.00 72.31 86 GLN A N 1
ATOM 681 C CA . GLN A 1 86 ? 18.846 21.058 -4.860 1.00 72.31 86 GLN A CA 1
ATOM 682 C C . GLN A 1 86 ? 19.573 19.802 -5.381 1.00 72.31 86 GLN A C 1
ATOM 684 O O . GLN A 1 86 ? 20.782 19.639 -5.224 1.00 72.31 86 GLN A O 1
ATOM 689 N N . LEU A 1 87 ? 18.818 18.900 -6.003 1.00 67.12 87 LEU A N 1
ATOM 690 C CA . LEU A 1 87 ? 19.288 17.614 -6.514 1.00 67.12 87 LEU A CA 1
ATOM 691 C C . LEU A 1 87 ? 19.457 17.657 -8.041 1.00 67.12 87 LEU A C 1
ATOM 693 O O . LEU A 1 87 ? 18.686 18.345 -8.715 1.00 67.12 87 LEU A O 1
ATOM 697 N N . PRO A 1 88 ? 20.428 16.917 -8.614 1.00 67.38 88 PRO A N 1
ATOM 698 C CA . PRO A 1 88 ? 20.543 16.757 -10.060 1.00 67.38 88 PRO A CA 1
ATOM 699 C C . PRO A 1 88 ? 19.290 16.085 -10.626 1.00 67.38 88 PRO A C 1
ATOM 701 O O . PRO A 1 88 ? 18.679 15.234 -9.982 1.00 67.38 88 PRO A O 1
ATOM 704 N N . THR A 1 89 ? 18.887 16.466 -11.834 1.00 70.69 89 THR A N 1
ATOM 705 C CA . THR A 1 89 ? 17.737 15.859 -12.515 1.00 70.69 89 THR A CA 1
ATOM 706 C C . THR A 1 89 ? 18.054 14.437 -12.955 1.00 70.69 89 THR A C 1
ATOM 708 O O . THR A 1 89 ? 19.132 14.197 -13.496 1.00 70.69 89 THR A O 1
ATOM 711 N N . VAL A 1 90 ? 17.091 13.526 -12.818 1.00 69.00 90 VAL A N 1
ATOM 712 C CA . VAL A 1 90 ? 17.230 12.165 -13.348 1.00 69.00 90 VAL A CA 1
ATOM 713 C C . VAL A 1 90 ? 16.962 12.196 -14.857 1.00 69.00 90 VAL A C 1
ATOM 715 O O . VAL A 1 90 ? 15.893 12.690 -15.257 1.00 69.00 90 VAL A O 1
ATOM 718 N N . PRO A 1 91 ? 17.901 11.713 -15.695 1.00 66.62 91 PRO A N 1
ATOM 719 C CA . PRO A 1 91 ? 17.726 11.675 -17.138 1.00 66.62 91 PRO A CA 1
ATOM 720 C C . PRO A 1 91 ? 16.596 10.722 -17.535 1.00 66.62 91 PRO A C 1
ATOM 722 O O . PRO A 1 91 ? 16.156 9.854 -16.782 1.00 66.62 91 PRO A O 1
ATOM 725 N N . THR A 1 92 ? 16.094 10.908 -18.744 1.00 67.00 92 THR A N 1
ATOM 726 C CA . THR A 1 92 ? 15.011 10.109 -19.312 1.00 67.00 92 THR A CA 1
ATOM 727 C C . THR A 1 92 ? 15.470 9.598 -20.660 1.00 67.00 92 THR A C 1
ATOM 729 O O . THR A 1 92 ? 16.062 10.353 -21.430 1.00 67.00 92 THR A O 1
ATOM 732 N N . VAL A 1 93 ? 15.227 8.316 -20.918 1.00 69.62 93 VAL A N 1
ATOM 733 C CA . VAL A 1 93 ? 15.627 7.655 -22.161 1.00 69.62 93 VAL A CA 1
ATOM 734 C C . VAL A 1 93 ? 14.394 7.033 -22.783 1.00 69.62 93 VAL A C 1
ATOM 736 O O . VAL A 1 93 ? 13.727 6.230 -22.134 1.00 69.62 93 VAL A O 1
ATOM 739 N N . ASP A 1 94 ? 14.089 7.472 -24.006 1.00 72.94 94 ASP A N 1
ATOM 740 C CA . ASP A 1 94 ? 12.992 7.017 -24.864 1.00 72.94 94 ASP A CA 1
ATOM 741 C C . ASP A 1 94 ? 11.760 6.515 -24.091 1.00 72.94 94 ASP A C 1
ATOM 743 O O . ASP A 1 94 ? 11.551 5.303 -23.982 1.00 72.94 94 ASP A O 1
ATOM 747 N N . PRO A 1 95 ? 10.931 7.422 -23.529 1.00 72.44 95 PRO A N 1
ATOM 748 C CA . PRO A 1 95 ? 9.750 7.031 -22.769 1.00 72.44 95 PRO A CA 1
ATOM 749 C C . PRO A 1 95 ? 8.870 6.073 -23.566 1.00 72.44 95 PRO A C 1
ATOM 751 O O . PRO A 1 95 ? 8.447 6.389 -24.684 1.00 72.44 95 PRO A O 1
ATOM 754 N N . ARG A 1 96 ? 8.563 4.910 -22.987 1.00 74.81 96 ARG A N 1
ATOM 755 C CA . ARG A 1 96 ? 7.619 3.976 -23.606 1.00 74.81 96 ARG A CA 1
ATOM 756 C C . ARG A 1 96 ? 6.224 4.602 -23.605 1.00 74.81 96 ARG A C 1
ATOM 758 O O . ARG A 1 96 ? 5.740 5.043 -22.566 1.00 74.81 96 ARG A O 1
ATOM 765 N N . LYS A 1 97 ? 5.553 4.619 -24.759 1.00 78.06 97 LYS A N 1
ATOM 766 C CA . LYS A 1 97 ? 4.198 5.175 -24.923 1.00 78.06 97 LYS A CA 1
ATOM 767 C C . LYS A 1 97 ? 3.217 4.088 -25.337 1.00 78.06 97 LYS A C 1
ATOM 769 O O . LYS A 1 97 ? 2.903 3.934 -26.511 1.00 78.06 97 LYS A O 1
ATOM 774 N N . GLU A 1 98 ? 2.729 3.355 -24.355 1.00 81.38 98 GLU A N 1
ATOM 775 C CA . GLU A 1 98 ? 1.727 2.308 -24.499 1.00 81.38 98 GLU A CA 1
ATOM 776 C C . GLU A 1 98 ? 0.650 2.467 -23.418 1.00 81.38 98 GLU A C 1
ATOM 778 O O . GLU A 1 98 ? 0.631 3.450 -22.671 1.00 81.38 98 GLU A O 1
ATOM 783 N N . THR A 1 99 ? -0.293 1.529 -23.370 1.00 84.81 99 THR A N 1
ATOM 784 C CA . THR A 1 99 ? -1.285 1.429 -22.300 1.00 84.81 99 THR A CA 1
ATOM 785 C C . THR A 1 99 ? -1.035 0.142 -21.539 1.00 84.81 99 THR A C 1
ATOM 787 O O . THR A 1 99 ? -1.100 -0.935 -22.125 1.00 84.81 99 THR A O 1
ATOM 790 N N . ASP A 1 100 ? -0.768 0.262 -20.243 1.00 86.38 100 ASP A N 1
ATOM 791 C CA . ASP A 1 100 ? -0.612 -0.881 -19.358 1.00 86.38 100 ASP A CA 1
ATOM 792 C C . ASP A 1 100 ? -1.879 -1.111 -18.538 1.00 86.38 100 ASP A C 1
ATOM 794 O O . ASP A 1 100 ? -2.545 -0.168 -18.102 1.00 86.38 100 ASP A O 1
ATOM 798 N N . VAL A 1 101 ? -2.197 -2.386 -18.327 1.00 89.56 101 VAL A N 1
ATOM 799 C CA . VAL A 1 101 ? -3.328 -2.840 -17.516 1.00 89.56 101 VAL A CA 1
ATOM 800 C C . VAL A 1 101 ? -2.812 -3.845 -16.504 1.00 89.56 101 VAL A C 1
ATOM 802 O O . VAL A 1 101 ? -2.034 -4.726 -16.863 1.00 89.56 101 VAL A O 1
ATOM 805 N N . MET A 1 102 ? -3.267 -3.727 -15.260 1.00 91.69 102 MET A N 1
ATOM 806 C CA . MET A 1 102 ? -2.990 -4.676 -14.184 1.00 91.69 102 MET A CA 1
ATOM 807 C C . MET A 1 102 ? -4.278 -5.014 -13.440 1.00 91.69 102 MET A C 1
ATOM 809 O O . MET A 1 102 ? -5.130 -4.152 -13.222 1.00 91.69 102 MET A O 1
ATOM 813 N N . ILE A 1 103 ? -4.412 -6.276 -13.054 1.00 93.94 103 ILE A N 1
ATOM 814 C CA . ILE A 1 103 ? -5.488 -6.789 -12.215 1.00 93.94 103 ILE A CA 1
ATOM 815 C C . ILE A 1 103 ? -4.849 -7.560 -11.067 1.00 93.94 103 ILE A C 1
ATOM 817 O O . ILE A 1 103 ? -4.078 -8.494 -11.287 1.00 93.94 103 ILE A O 1
ATOM 821 N N . ASP A 1 104 ? -5.215 -7.197 -9.846 1.00 94.81 104 ASP A N 1
ATOM 822 C CA . ASP A 1 104 ? -4.741 -7.817 -8.621 1.00 94.81 104 ASP A CA 1
ATOM 823 C C . ASP A 1 104 ? -5.908 -8.441 -7.866 1.00 94.81 104 ASP A C 1
ATOM 825 O O . ASP A 1 104 ? -6.962 -7.829 -7.699 1.00 94.81 104 ASP A O 1
ATOM 829 N N . GLY A 1 105 ? -5.711 -9.651 -7.359 1.00 97.31 105 GLY A N 1
ATOM 830 C CA . GLY A 1 105 ? -6.685 -10.341 -6.526 1.00 97.31 105 GLY A CA 1
ATOM 831 C C . GLY A 1 105 ? -6.019 -10.900 -5.283 1.00 97.31 105 GLY A C 1
ATOM 832 O O . GLY A 1 105 ? -4.910 -11.425 -5.349 1.00 97.31 105 GLY A O 1
ATOM 833 N N . SER A 1 106 ? -6.678 -10.825 -4.128 1.00 97.88 106 SER A N 1
ATOM 834 C CA . SER A 1 106 ? -6.167 -11.484 -2.926 1.00 97.88 106 SER A CA 1
ATOM 835 C C . SER A 1 106 ? -7.252 -11.945 -1.967 1.00 97.88 106 SER A C 1
ATOM 837 O O . SER A 1 106 ? -8.332 -11.363 -1.869 1.00 97.88 106 SER A O 1
ATOM 839 N N . LEU A 1 107 ? -6.917 -12.992 -1.217 1.00 98.12 107 LEU A N 1
ATOM 840 C CA . LEU A 1 107 ? -7.693 -13.508 -0.102 1.00 98.12 107 LEU A CA 1
ATOM 841 C C . LEU A 1 107 ? -6.818 -13.454 1.151 1.00 98.12 107 LEU A C 1
ATOM 843 O O . LEU A 1 107 ? -5.699 -13.968 1.170 1.00 98.12 107 LEU A O 1
ATOM 847 N N . THR A 1 108 ? -7.310 -12.796 2.197 1.00 97.88 108 THR A N 1
ATOM 848 C CA . THR A 1 108 ? -6.564 -12.571 3.440 1.00 97.88 108 THR A CA 1
ATOM 849 C C . THR A 1 108 ? -7.380 -13.045 4.634 1.00 97.88 108 THR A C 1
ATOM 851 O O . THR A 1 108 ? -8.541 -12.683 4.790 1.00 97.88 108 THR A O 1
ATOM 854 N N . ARG A 1 109 ? -6.770 -13.862 5.488 1.00 96.31 109 ARG A N 1
ATOM 855 C CA . ARG A 1 109 ? -7.294 -14.265 6.787 1.00 96.31 109 ARG A CA 1
ATOM 856 C C . ARG A 1 109 ? -6.769 -13.319 7.860 1.00 96.31 109 ARG A C 1
ATOM 858 O O . ARG A 1 109 ? -5.564 -13.092 7.949 1.00 96.31 109 ARG A O 1
ATOM 865 N N . TRP A 1 110 ? -7.670 -12.827 8.694 1.00 94.88 110 TRP A N 1
ATOM 866 C CA . TRP A 1 110 ? -7.406 -11.951 9.824 1.00 94.88 110 TRP A CA 1
ATOM 867 C C . TRP A 1 110 ? -7.610 -12.692 11.136 1.00 94.88 110 TRP A C 1
ATOM 869 O O . TRP A 1 110 ? -8.594 -13.413 11.320 1.00 94.88 110 TRP A O 1
ATOM 879 N N . PHE A 1 111 ? -6.691 -12.469 12.069 1.00 91.38 111 PHE A N 1
ATOM 880 C CA . PHE A 1 111 ? -6.726 -13.051 13.398 1.00 91.38 111 PHE A CA 1
ATOM 881 C C . PHE A 1 111 ? -6.699 -11.944 14.461 1.00 91.38 111 PHE A C 1
ATOM 883 O O . PHE A 1 111 ? -5.934 -10.974 14.347 1.00 91.38 111 PHE A O 1
ATOM 890 N N . PRO A 1 112 ? -7.531 -12.065 15.506 1.00 85.06 112 PRO A N 1
ATOM 891 C CA . PRO A 1 112 ? -7.447 -11.196 16.666 1.00 85.06 112 PRO A CA 1
ATOM 892 C C . PRO A 1 112 ? -6.169 -11.483 17.459 1.00 85.06 112 PRO A C 1
ATOM 894 O O . PRO A 1 112 ? -5.862 -12.634 17.762 1.00 85.06 112 PRO A O 1
ATOM 897 N N . LEU A 1 113 ? -5.460 -10.424 17.841 1.00 73.25 113 LEU A N 1
ATOM 898 C CA . LEU A 1 113 ? -4.526 -10.446 18.963 1.00 73.25 113 LEU A CA 1
ATOM 899 C C . LEU A 1 113 ? -5.165 -9.517 19.996 1.00 73.25 113 LEU A C 1
ATOM 901 O O . LEU A 1 113 ? -4.946 -8.310 19.963 1.00 73.25 113 LEU A O 1
ATOM 905 N N . PHE A 1 114 ? -6.063 -10.076 20.815 1.00 71.31 114 PHE A N 1
ATOM 906 C CA . PHE A 1 114 ? -7.090 -9.337 21.574 1.00 71.31 114 PHE A CA 1
ATOM 907 C C . PHE A 1 114 ? -8.135 -8.652 20.659 1.00 71.31 114 PHE A C 1
ATOM 909 O O . PHE A 1 114 ? -8.331 -9.063 19.516 1.00 71.31 114 PHE A O 1
ATOM 916 N N . ARG A 1 115 ? -8.868 -7.644 21.153 1.00 67.19 115 ARG A N 1
ATOM 917 C CA . ARG A 1 115 ? -9.600 -6.693 20.294 1.00 67.19 115 ARG A CA 1
ATOM 918 C C . ARG A 1 115 ? -8.680 -5.486 20.099 1.00 67.19 115 ARG A C 1
ATOM 920 O O . ARG A 1 115 ? -8.387 -4.852 21.115 1.00 67.19 115 ARG A O 1
ATOM 927 N N . PRO A 1 116 ? -8.208 -5.156 18.876 1.00 75.50 116 PRO A N 1
ATOM 928 C CA . PRO A 1 116 ? -8.759 -5.466 17.536 1.00 75.50 116 PRO A CA 1
ATOM 929 C C . PRO A 1 116 ? -8.080 -6.604 16.721 1.00 75.50 116 PRO A C 1
ATOM 931 O O . PRO A 1 116 ? -7.070 -7.176 17.130 1.00 75.50 116 PRO A O 1
ATOM 934 N N . LYS A 1 117 ? -8.629 -6.919 15.525 1.00 78.38 117 LYS A N 1
ATOM 935 C CA . LYS A 1 117 ? -8.042 -7.844 14.524 1.00 78.38 117 LYS A CA 1
ATOM 936 C C . LYS A 1 117 ? -6.779 -7.229 13.914 1.00 78.38 117 LYS A C 1
ATOM 938 O O . LYS A 1 117 ? -6.886 -6.301 13.119 1.00 78.38 117 LYS A O 1
ATOM 943 N N . VAL A 1 118 ? -5.592 -7.727 14.263 1.00 89.25 118 VAL A N 1
ATOM 944 C CA . VAL A 1 118 ? -4.310 -7.104 13.862 1.00 89.25 118 VAL A CA 1
ATOM 945 C C . VAL A 1 118 ? -3.358 -8.042 13.133 1.00 89.25 118 VAL A C 1
ATOM 947 O O . VAL A 1 118 ? -2.503 -7.554 12.407 1.00 89.25 118 VAL A O 1
ATOM 950 N N . ILE A 1 119 ? -3.481 -9.362 13.273 1.00 95.19 119 ILE A N 1
ATOM 951 C CA . ILE A 1 119 ? -2.621 -10.313 12.553 1.00 95.19 119 ILE A CA 1
ATOM 952 C C . ILE A 1 119 ? -3.301 -10.686 11.237 1.00 95.19 119 ILE A C 1
ATOM 954 O O . ILE A 1 119 ? -4.510 -10.913 11.215 1.00 95.19 119 ILE A O 1
ATOM 958 N N . PHE A 1 120 ? -2.537 -10.789 10.153 1.00 96.31 120 PHE A N 1
ATOM 959 C CA . PHE A 1 120 ? -3.054 -11.229 8.862 1.00 96.31 120 PHE A CA 1
ATOM 960 C C . PHE A 1 120 ? -2.119 -12.214 8.166 1.00 96.31 120 PHE A C 1
ATOM 962 O O . PHE A 1 120 ? -0.897 -12.148 8.301 1.00 96.31 120 PHE A O 1
ATOM 969 N N . MET A 1 121 ? -2.709 -13.102 7.373 1.00 97.88 121 MET A N 1
ATOM 970 C CA . MET A 1 121 ? -2.015 -13.978 6.432 1.00 97.88 121 MET A CA 1
ATOM 971 C C . MET A 1 121 ? -2.866 -14.118 5.179 1.00 97.88 121 MET A C 1
ATOM 973 O O . MET A 1 121 ? -4.076 -14.294 5.275 1.00 97.88 121 MET A O 1
ATOM 977 N N . GLY A 1 122 ? -2.270 -14.042 3.999 1.00 97.44 122 GLY A N 1
ATOM 978 C CA . GLY A 1 122 ? -3.028 -14.093 2.760 1.00 97.44 122 GLY A CA 1
ATOM 979 C C . GLY A 1 122 ? -2.193 -14.478 1.559 1.00 97.44 122 GLY A C 1
ATOM 980 O O . GLY A 1 122 ? -0.963 -14.460 1.594 1.00 97.44 122 GLY A O 1
ATOM 981 N N . ALA A 1 123 ? -2.901 -14.798 0.490 1.00 97.88 123 ALA A N 1
ATOM 982 C CA . ALA A 1 123 ? -2.339 -15.103 -0.809 1.00 97.88 123 ALA A CA 1
ATOM 983 C C . ALA A 1 123 ? -3.040 -14.261 -1.871 1.00 97.88 123 ALA A C 1
ATOM 985 O O . ALA A 1 123 ? -4.178 -13.821 -1.681 1.00 97.88 123 ALA A O 1
ATOM 986 N N . GLY A 1 124 ? -2.367 -14.043 -2.988 1.00 97.12 124 GLY A N 1
ATOM 987 C CA . GLY A 1 124 ? -2.945 -13.309 -4.096 1.00 97.12 124 GLY A CA 1
ATOM 988 C C . GLY A 1 124 ? -2.143 -13.442 -5.371 1.00 97.12 124 GLY A C 1
ATOM 989 O O . GLY A 1 124 ? -1.152 -14.171 -5.433 1.00 97.12 124 GLY A O 1
ATOM 990 N N . PHE A 1 125 ? -2.607 -12.724 -6.378 1.00 95.88 125 PHE A N 1
ATOM 991 C CA . PHE A 1 125 ? -1.989 -12.646 -7.683 1.00 95.88 125 PHE A CA 1
ATOM 992 C C . PHE A 1 125 ? -2.076 -11.224 -8.235 1.00 95.88 125 PHE A C 1
ATOM 994 O O . PHE A 1 125 ? -2.937 -10.446 -7.825 1.00 95.88 125 PHE A O 1
ATOM 1001 N N . SER A 1 126 ? -1.204 -10.946 -9.194 1.00 93.00 126 SER A N 1
ATOM 1002 C CA . SER A 1 126 ? -1.174 -9.749 -10.026 1.00 93.00 126 SER A CA 1
ATOM 1003 C C . SER A 1 126 ? -0.955 -10.214 -11.460 1.00 93.00 126 SER A C 1
ATOM 1005 O O . SER A 1 126 ? -0.014 -10.960 -11.722 1.00 93.00 126 SER A O 1
ATOM 1007 N N . VAL A 1 127 ? -1.826 -9.835 -12.386 1.00 93.06 127 VAL A N 1
ATOM 1008 C CA . VAL A 1 127 ? -1.722 -10.209 -13.803 1.00 93.06 127 VAL A CA 1
ATOM 1009 C C . VAL A 1 127 ? -2.000 -9.003 -14.678 1.00 93.06 127 VAL A C 1
ATOM 1011 O O . VAL A 1 127 ? -2.862 -8.184 -14.367 1.00 93.06 127 VAL A O 1
ATOM 1014 N N . GLY A 1 128 ? -1.287 -8.893 -15.790 1.00 88.25 128 GLY A N 1
ATOM 1015 C CA . GLY A 1 128 ? -1.449 -7.764 -16.685 1.00 88.25 128 GLY A CA 1
ATOM 1016 C C . GLY A 1 128 ? -0.341 -7.673 -17.714 1.00 88.25 128 GLY A C 1
ATOM 1017 O O . GLY A 1 128 ? 0.396 -8.630 -17.947 1.00 88.25 128 GLY A O 1
ATOM 1018 N N . THR A 1 129 ? -0.231 -6.506 -18.335 1.00 86.56 129 THR A N 1
ATOM 1019 C CA . THR A 1 129 ? 0.774 -6.254 -19.373 1.00 86.56 129 THR A CA 1
ATOM 1020 C C . THR A 1 129 ? 2.178 -6.127 -18.786 1.00 86.56 129 THR A C 1
ATOM 1022 O O . THR A 1 129 ? 3.148 -6.501 -19.439 1.00 86.56 129 THR A O 1
ATOM 1025 N N . ILE A 1 130 ? 2.306 -5.649 -17.542 1.00 81.56 130 ILE A N 1
ATOM 1026 C CA . ILE A 1 130 ? 3.608 -5.312 -16.954 1.00 81.56 130 ILE A CA 1
ATOM 1027 C C . ILE A 1 130 ? 4.406 -6.570 -16.600 1.00 81.56 130 ILE A C 1
ATOM 1029 O O . ILE A 1 130 ? 5.472 -6.811 -17.163 1.00 81.56 130 ILE A O 1
ATOM 1033 N N . TYR A 1 131 ? 3.875 -7.357 -15.671 1.00 85.31 131 TYR A N 1
ATOM 1034 C CA . TYR A 1 131 ? 4.404 -8.642 -15.228 1.00 85.31 131 TYR A CA 1
ATOM 1035 C C . TYR A 1 131 ? 3.258 -9.472 -14.648 1.00 85.31 131 TYR A C 1
ATOM 1037 O O . TYR A 1 131 ? 2.162 -8.963 -14.390 1.00 85.31 131 TYR A O 1
ATOM 1045 N N . GLN A 1 132 ? 3.526 -10.749 -14.408 1.00 90.62 132 GLN A N 1
ATOM 1046 C CA . GLN A 1 132 ? 2.611 -11.641 -13.710 1.00 90.62 132 GLN A CA 1
ATOM 1047 C C . GLN A 1 132 ? 3.230 -12.089 -12.397 1.00 90.62 132 GLN A C 1
ATOM 1049 O O . GLN A 1 132 ? 4.446 -12.237 -12.280 1.00 90.62 132 GLN A O 1
ATOM 1054 N N . GLN A 1 133 ? 2.405 -12.291 -11.379 1.00 92.50 133 GLN A N 1
ATOM 1055 C CA . GLN A 1 133 ? 2.899 -12.643 -10.063 1.00 92.50 133 GLN A CA 1
ATOM 1056 C C . GLN A 1 133 ? 1.862 -13.393 -9.244 1.00 92.50 133 GLN A C 1
ATOM 1058 O O . GLN A 1 133 ? 0.695 -13.021 -9.206 1.00 92.50 133 GLN A O 1
ATOM 1063 N N . GLY A 1 134 ? 2.318 -14.408 -8.518 1.00 95.75 134 GLY A N 1
ATOM 1064 C CA . GLY A 1 134 ? 1.628 -14.961 -7.356 1.00 95.75 134 GLY A CA 1
ATOM 1065 C C . GLY A 1 134 ? 2.377 -14.575 -6.085 1.00 95.75 134 GLY A C 1
ATOM 1066 O O . GLY A 1 134 ? 3.606 -14.489 -6.092 1.00 95.75 134 GLY A O 1
ATOM 1067 N N . PHE A 1 135 ? 1.677 -14.339 -4.978 1.00 96.00 135 PHE A N 1
ATOM 1068 C CA . PHE A 1 135 ? 2.327 -13.989 -3.716 1.00 96.00 135 PHE A CA 1
ATOM 1069 C C . PHE A 1 135 ? 1.658 -14.600 -2.489 1.00 96.00 135 PHE A C 1
ATOM 1071 O O . PHE A 1 135 ? 0.451 -14.837 -2.453 1.00 96.00 135 PHE A O 1
ATOM 1078 N N . LEU A 1 136 ? 2.470 -14.771 -1.448 1.00 97.75 136 LEU A N 1
ATOM 1079 C CA . LEU A 1 136 ? 2.048 -15.003 -0.074 1.00 97.75 136 LEU A CA 1
ATOM 1080 C C . LEU A 1 136 ? 2.508 -13.821 0.772 1.00 97.75 136 LEU A C 1
ATOM 1082 O O . LEU A 1 136 ? 3.641 -13.355 0.643 1.00 97.75 136 LEU A O 1
ATOM 1086 N N . ARG A 1 137 ? 1.642 -13.334 1.656 1.00 97.12 137 ARG A N 1
ATOM 1087 C CA . ARG A 1 137 ? 1.962 -12.252 2.589 1.00 97.12 137 ARG A CA 1
ATOM 1088 C C . ARG A 1 137 ? 1.430 -12.547 3.977 1.00 97.12 137 ARG A C 1
ATOM 1090 O O . ARG A 1 137 ? 0.415 -13.219 4.139 1.00 97.12 137 ARG A O 1
ATOM 1097 N N . GLY A 1 138 ? 2.073 -11.976 4.979 1.00 98.06 138 GLY A N 1
ATOM 1098 C CA . GLY A 1 138 ? 1.593 -12.029 6.348 1.00 98.06 138 GLY A CA 1
ATOM 1099 C C . GLY A 1 138 ? 2.249 -10.974 7.213 1.00 98.06 138 GLY A C 1
ATOM 1100 O O . GLY A 1 138 ? 3.251 -10.369 6.828 1.00 98.06 138 GLY A O 1
ATOM 1101 N N . GLY A 1 139 ? 1.669 -10.738 8.381 1.00 97.31 139 GLY A N 1
ATOM 1102 C CA . GLY A 1 139 ? 2.209 -9.764 9.309 1.00 97.31 139 GLY A CA 1
ATOM 1103 C C . GLY A 1 139 ? 1.204 -9.258 10.327 1.00 97.31 139 GLY A C 1
ATOM 1104 O O . GLY A 1 139 ? 0.197 -9.901 10.625 1.00 97.31 139 GLY A O 1
ATOM 1105 N N . VAL A 1 140 ? 1.511 -8.080 10.859 1.00 95.94 140 VAL A N 1
ATOM 1106 C CA . VAL A 1 140 ? 0.719 -7.372 11.860 1.00 95.94 140 VAL A CA 1
ATOM 1107 C C . VAL A 1 140 ? 0.382 -5.985 11.329 1.00 95.94 140 VAL A C 1
ATOM 1109 O O . VAL A 1 140 ? 1.244 -5.290 10.794 1.00 95.94 140 VAL A O 1
ATOM 1112 N N . ARG A 1 141 ? -0.870 -5.560 11.478 1.00 95.19 141 ARG A N 1
ATOM 1113 C CA . ARG A 1 141 ? -1.379 -4.267 11.031 1.00 95.19 141 ARG A CA 1
ATOM 1114 C C . ARG A 1 141 ? -1.945 -3.485 12.208 1.00 95.19 141 ARG A C 1
ATOM 1116 O O . ARG A 1 141 ? -2.891 -3.931 12.853 1.00 95.19 141 ARG A O 1
ATOM 1123 N N . ARG A 1 142 ? -1.403 -2.286 12.432 1.00 92.81 142 ARG A N 1
ATOM 1124 C CA . ARG A 1 142 ? -1.889 -1.303 13.410 1.00 92.81 142 ARG A CA 1
ATOM 1125 C C . ARG A 1 142 ? -2.053 -1.881 14.821 1.00 92.81 142 ARG A C 1
ATOM 1127 O O . ARG A 1 142 ? -3.064 -1.632 15.482 1.00 92.81 142 ARG A O 1
ATOM 1134 N N . LEU A 1 143 ? -1.053 -2.626 15.287 1.00 92.25 143 LEU A N 1
ATOM 1135 C CA . LEU A 1 143 ? -0.961 -3.059 16.678 1.00 92.25 143 LEU A CA 1
ATOM 1136 C C . LEU A 1 143 ? -0.749 -1.829 17.571 1.00 92.25 143 LEU A C 1
ATOM 1138 O O . LEU A 1 143 ? 0.237 -1.118 17.365 1.00 92.25 143 LEU A O 1
ATOM 1142 N N . PRO A 1 144 ? -1.634 -1.549 18.543 1.00 89.75 144 PRO A N 1
ATOM 1143 C CA . PRO A 1 144 ? -1.429 -0.446 19.474 1.00 89.75 144 PRO A CA 1
ATOM 1144 C C . PRO A 1 144 ? -0.136 -0.642 20.274 1.00 89.75 144 PRO A C 1
ATOM 1146 O O . PRO A 1 144 ? 0.021 -1.652 20.952 1.00 89.75 144 PRO A O 1
ATOM 1149 N N . ILE A 1 145 ? 0.779 0.326 20.188 1.00 89.44 145 ILE A N 1
ATOM 1150 C CA . ILE A 1 145 ? 1.977 0.401 21.041 1.00 89.44 145 ILE A CA 1
ATOM 1151 C C . ILE A 1 145 ? 1.643 1.241 22.273 1.00 89.44 145 ILE A C 1
ATOM 1153 O O . ILE A 1 145 ? 1.885 0.831 23.403 1.00 89.44 145 ILE A O 1
ATOM 1157 N N . THR A 1 146 ? 1.017 2.397 22.030 1.00 86.75 146 THR A N 1
ATOM 1158 C CA . THR A 1 146 ? 0.543 3.317 23.064 1.00 86.75 146 THR A CA 1
ATOM 1159 C C . THR A 1 146 ? -0.925 3.627 22.774 1.00 86.75 146 THR A C 1
ATOM 1161 O O . THR A 1 146 ? -1.201 4.351 21.810 1.00 86.75 146 THR A O 1
ATOM 1164 N N . PRO A 1 147 ? -1.877 3.069 23.551 1.00 74.81 147 PRO A N 1
ATOM 1165 C CA . PRO A 1 147 ? -3.306 3.194 23.264 1.00 74.81 147 PRO A CA 1
ATOM 1166 C C . PRO A 1 147 ? -3.806 4.643 23.336 1.00 74.81 147 PRO A C 1
ATOM 1168 O O . PRO A 1 147 ? -4.692 5.001 22.567 1.00 74.81 147 PRO A O 1
ATOM 1171 N N . THR A 1 148 ? -3.184 5.484 24.169 1.00 82.62 148 THR A N 1
ATOM 1172 C CA . THR A 1 148 ? -3.464 6.925 24.244 1.00 82.62 148 THR A CA 1
ATOM 1173 C C . THR A 1 148 ? -2.149 7.684 24.405 1.00 82.62 148 THR A C 1
ATOM 1175 O O . THR A 1 148 ? -1.596 7.774 25.496 1.00 82.62 148 THR A O 1
ATOM 1178 N N . LEU A 1 149 ? -1.611 8.186 23.295 1.00 84.81 149 LEU A N 1
ATOM 1179 C CA . LEU A 1 149 ? -0.444 9.070 23.257 1.00 84.81 149 LEU A CA 1
ATOM 1180 C C . LEU A 1 149 ? -0.830 10.511 23.621 1.00 84.81 149 LEU A C 1
ATOM 1182 O O . LEU A 1 149 ? -0.071 11.215 24.278 1.00 84.81 149 LEU A O 1
ATOM 1186 N N . TYR A 1 150 ? -2.010 10.941 23.180 1.00 86.81 150 TYR A N 1
ATOM 1187 C CA . TYR A 1 150 ? -2.580 12.254 23.454 1.00 86.81 150 TYR A CA 1
ATOM 1188 C C . TYR A 1 150 ? -4.100 12.122 23.549 1.00 86.81 150 TYR A C 1
ATOM 1190 O O . TYR A 1 150 ? -4.698 11.377 22.775 1.00 86.81 150 TYR A O 1
ATOM 1198 N N . SER A 1 151 ? -4.709 12.842 24.486 1.00 87.25 151 SER A N 1
ATOM 1199 C CA . SER A 1 151 ? -6.160 12.983 24.605 1.00 87.25 151 SER A CA 1
ATOM 1200 C C . SER A 1 151 ? -6.471 14.467 24.765 1.00 87.25 151 SER A C 1
ATOM 1202 O O . SER A 1 151 ? -5.868 15.146 25.598 1.00 87.25 151 SER A O 1
ATOM 1204 N N . GLY A 1 152 ? -7.349 14.997 23.919 1.00 82.62 152 GLY A N 1
ATOM 1205 C CA . GLY A 1 152 ? -7.640 16.426 23.880 1.00 82.62 152 GLY A CA 1
ATOM 1206 C C . GLY A 1 152 ? -8.556 16.804 22.726 1.00 82.62 152 GLY A C 1
ATOM 1207 O O . GLY A 1 152 ? -9.384 16.011 22.284 1.00 82.62 152 GLY A O 1
ATOM 1208 N N . SER A 1 153 ? -8.396 18.019 22.201 1.00 80.25 153 SER A N 1
ATOM 1209 C CA . SER A 1 153 ? -9.265 18.566 21.146 1.00 80.25 153 SER A CA 1
ATOM 1210 C C . SER A 1 153 ? -9.231 17.777 19.831 1.00 80.25 153 SER A C 1
ATOM 1212 O O . SER A 1 153 ? -10.125 17.931 19.005 1.00 80.25 153 SER A O 1
ATOM 1214 N N . TRP A 1 154 ? -8.217 16.932 19.632 1.00 71.00 154 TRP A N 1
ATOM 1215 C CA . TRP A 1 154 ? -8.048 16.079 18.447 1.00 71.00 154 TRP A CA 1
ATOM 1216 C C . TRP A 1 154 ? -8.577 14.648 18.669 1.00 71.00 154 TRP A C 1
ATOM 1218 O O . TRP A 1 154 ? -8.424 13.789 17.799 1.00 71.00 154 TRP A O 1
ATOM 1228 N N . GLY A 1 155 ? -9.197 14.398 19.829 1.00 82.44 155 GLY A N 1
ATOM 1229 C CA . GLY A 1 155 ? -9.607 13.079 20.299 1.00 82.44 155 GLY A CA 1
ATOM 1230 C C . GLY A 1 155 ? -8.445 12.240 20.835 1.00 82.44 155 GLY A C 1
ATOM 1231 O O . GLY A 1 155 ? -7.328 12.734 21.000 1.00 82.44 155 GLY A O 1
ATOM 1232 N N . ASP A 1 156 ? -8.722 10.966 21.113 1.00 88.31 156 ASP A N 1
ATOM 1233 C CA . ASP A 1 156 ? -7.712 10.015 21.581 1.00 88.31 156 ASP A CA 1
ATOM 1234 C C . ASP A 1 156 ? -6.818 9.566 20.420 1.00 88.31 156 ASP A C 1
ATOM 1236 O O . ASP A 1 156 ? -7.236 8.845 19.507 1.00 88.31 156 ASP A O 1
ATOM 1240 N N . VAL A 1 157 ? -5.567 10.012 20.458 1.00 91.81 157 VAL A N 1
ATOM 1241 C CA . VAL A 1 157 ? -4.534 9.685 19.476 1.00 91.81 157 VAL A CA 1
ATOM 1242 C C . VAL A 1 157 ? -3.732 8.502 19.988 1.00 91.81 157 VAL A C 1
ATOM 1244 O O . VAL A 1 157 ? -3.250 8.516 21.118 1.00 91.81 157 VAL A O 1
ATOM 1247 N N . SER A 1 158 ? -3.534 7.495 19.142 1.00 92.12 158 SER A N 1
ATOM 1248 C CA . SER A 1 158 ? -2.745 6.303 19.469 1.00 92.12 158 SER A CA 1
ATOM 1249 C C . SER A 1 158 ? -1.547 6.152 18.536 1.00 92.12 158 SER A C 1
ATOM 1251 O O . SER A 1 158 ? -1.620 6.506 17.354 1.00 92.12 158 SER A O 1
ATOM 1253 N N . ALA A 1 159 ? -0.458 5.599 19.072 1.00 94.25 159 ALA A N 1
ATOM 1254 C CA . ALA A 1 159 ? 0.695 5.163 18.291 1.00 94.25 159 ALA A CA 1
ATOM 1255 C C . ALA A 1 159 ? 0.575 3.663 18.010 1.00 94.25 159 ALA A C 1
ATOM 1257 O O . ALA A 1 159 ? 0.328 2.871 18.928 1.00 94.25 159 ALA A O 1
ATOM 1258 N N . ARG A 1 160 ? 0.740 3.263 16.749 1.00 93.94 160 ARG A N 1
ATOM 1259 C CA . ARG A 1 160 ? 0.538 1.883 16.299 1.00 93.94 160 ARG A CA 1
ATOM 1260 C C . ARG A 1 160 ? 1.689 1.394 15.430 1.00 93.94 160 ARG A C 1
ATOM 1262 O O . ARG A 1 160 ? 2.193 2.140 14.600 1.00 93.94 160 ARG A O 1
ATOM 1269 N N . ALA A 1 161 ? 2.071 0.133 15.592 1.00 95.31 161 ALA A N 1
ATOM 1270 C CA . ALA A 1 161 ? 3.080 -0.530 14.771 1.00 95.31 161 ALA A CA 1
ATOM 1271 C C . ALA A 1 161 ? 2.432 -1.476 13.764 1.00 95.31 161 ALA A C 1
ATOM 1273 O O . ALA A 1 161 ? 1.419 -2.123 14.039 1.00 95.31 161 ALA A O 1
ATOM 1274 N N . SER A 1 162 ? 3.060 -1.597 12.602 1.00 96.75 162 SER A N 1
ATOM 1275 C CA . SER A 1 162 ? 2.750 -2.620 11.614 1.00 96.75 162 SER A CA 1
ATOM 1276 C C . SER A 1 162 ? 4.036 -3.249 11.092 1.00 96.75 162 SER A C 1
ATOM 1278 O O . SER A 1 162 ? 5.082 -2.609 11.041 1.00 96.75 162 SER A O 1
ATOM 1280 N N . VAL A 1 163 ? 3.954 -4.500 10.664 1.00 97.44 163 VAL A N 1
ATOM 1281 C CA . VAL A 1 163 ? 5.020 -5.176 9.929 1.00 97.44 163 VAL A CA 1
ATOM 1282 C C . VAL A 1 163 ? 4.394 -6.114 8.915 1.00 97.44 163 VAL A C 1
ATOM 1284 O O . VAL A 1 163 ? 3.431 -6.808 9.228 1.00 97.44 163 VAL A O 1
ATOM 1287 N N . LEU A 1 164 ? 4.916 -6.119 7.696 1.00 97.50 164 LEU A N 1
ATOM 1288 C CA . LEU A 1 164 ? 4.507 -7.033 6.638 1.00 97.50 164 LEU A CA 1
ATOM 1289 C C . LEU A 1 164 ? 5.733 -7.743 6.084 1.00 97.50 164 LEU A C 1
ATOM 1291 O O . LEU A 1 164 ? 6.751 -7.111 5.822 1.00 97.50 164 LEU A O 1
ATOM 1295 N N . GLY A 1 165 ? 5.601 -9.047 5.882 1.00 97.44 165 GLY A N 1
ATOM 1296 C CA . GLY A 1 165 ? 6.480 -9.845 5.046 1.00 97.44 165 GLY A CA 1
ATOM 1297 C C . GLY A 1 165 ? 5.696 -10.385 3.857 1.00 97.44 165 GLY A C 1
ATOM 1298 O O . GLY A 1 165 ? 4.530 -10.771 3.989 1.00 97.44 165 GLY A O 1
ATOM 1299 N N . ARG A 1 166 ? 6.328 -10.417 2.690 1.00 95.50 166 ARG A N 1
ATOM 1300 C CA . ARG A 1 166 ? 5.755 -10.969 1.469 1.00 95.50 166 ARG A CA 1
ATOM 1301 C C . ARG A 1 166 ? 6.824 -11.707 0.683 1.00 95.50 166 ARG A C 1
ATOM 1303 O O . ARG A 1 166 ? 7.941 -11.224 0.544 1.00 95.50 166 ARG A O 1
ATOM 1310 N N . ILE A 1 167 ? 6.446 -12.854 0.143 1.00 94.62 167 ILE A N 1
ATOM 1311 C CA . ILE A 1 167 ? 7.216 -13.595 -0.850 1.00 94.62 167 ILE A CA 1
ATOM 1312 C C . ILE A 1 167 ? 6.365 -13.739 -2.101 1.00 94.62 167 ILE A C 1
ATOM 1314 O O . ILE A 1 167 ? 5.148 -13.903 -2.021 1.00 94.62 167 ILE A O 1
ATOM 1318 N N . SER A 1 168 ? 6.999 -13.652 -3.256 1.00 92.31 168 SER A N 1
ATOM 1319 C CA . SER A 1 168 ? 6.304 -13.655 -4.529 1.00 92.31 168 SER A CA 1
ATOM 1320 C C . SER A 1 168 ? 7.060 -14.476 -5.552 1.00 92.31 168 SER A C 1
ATOM 1322 O O . SER A 1 168 ? 8.289 -14.446 -5.578 1.00 92.31 168 SER A O 1
ATOM 1324 N N . TYR A 1 169 ? 6.312 -15.162 -6.402 1.00 92.56 169 TYR A N 1
ATOM 1325 C CA . TYR A 1 169 ? 6.806 -15.786 -7.614 1.00 92.56 169 TYR A CA 1
ATOM 1326 C C . TYR A 1 169 ? 6.358 -14.941 -8.802 1.00 92.56 169 TYR A C 1
ATOM 1328 O O . TYR A 1 169 ? 5.174 -14.622 -8.891 1.00 92.56 169 TYR A O 1
ATOM 1336 N N . GLN A 1 170 ? 7.288 -14.541 -9.658 1.00 87.44 170 GLN A N 1
ATOM 1337 C CA . GLN A 1 170 ? 7.040 -13.631 -10.772 1.00 87.44 170 GLN A CA 1
ATOM 1338 C C . GLN A 1 170 ? 7.336 -14.321 -12.090 1.00 87.44 170 GLN A C 1
ATOM 1340 O O . GLN A 1 170 ? 8.279 -15.104 -12.192 1.00 87.44 170 GLN A O 1
ATOM 1345 N N . ASP A 1 171 ? 6.540 -13.971 -13.084 1.00 86.44 171 ASP A N 1
ATOM 1346 C CA . ASP A 1 171 ? 6.725 -14.365 -14.465 1.00 86.44 171 ASP A CA 1
ATOM 1347 C C . ASP A 1 171 ? 6.616 -13.133 -15.365 1.00 86.44 171 ASP A C 1
ATOM 1349 O O . ASP A 1 171 ? 6.155 -12.061 -14.947 1.00 86.44 171 ASP A O 1
ATOM 1353 N N . ASN A 1 172 ? 7.101 -13.274 -16.589 1.00 82.19 172 ASN A N 1
ATOM 1354 C CA . ASN A 1 172 ? 7.183 -12.166 -17.516 1.00 82.19 172 ASN A CA 1
ATOM 1355 C C . ASN A 1 172 ? 5.803 -11.623 -17.931 1.00 82.19 172 ASN A C 1
ATOM 1357 O O . ASN A 1 172 ? 4.747 -12.249 -17.783 1.00 82.19 172 ASN A O 1
ATOM 1361 N N . GLY A 1 173 ? 5.824 -10.387 -18.418 1.00 78.19 173 GLY A N 1
ATOM 1362 C CA . GLY A 1 173 ? 4.691 -9.724 -19.049 1.00 78.19 173 GLY A CA 1
ATOM 1363 C C . GLY A 1 173 ? 5.004 -9.352 -20.495 1.00 78.19 173 GLY A C 1
ATOM 1364 O O . GLY A 1 173 ? 6.096 -9.604 -21.013 1.00 78.19 173 GLY A O 1
ATOM 1365 N N . SER A 1 174 ? 4.043 -8.703 -21.151 1.00 77.38 174 SER A N 1
ATOM 1366 C CA . SER A 1 174 ? 4.257 -8.106 -22.472 1.00 77.38 174 SER A CA 1
ATOM 1367 C C . SER A 1 174 ? 5.171 -6.878 -22.426 1.00 77.38 174 SER A C 1
ATOM 1369 O O . SER A 1 174 ? 5.733 -6.516 -23.449 1.00 77.38 174 SER A O 1
ATOM 1371 N N . THR A 1 175 ? 5.306 -6.237 -21.264 1.00 74.81 175 THR A N 1
ATOM 1372 C CA . THR A 1 175 ? 6.130 -5.036 -21.065 1.00 74.81 175 THR A CA 1
ATOM 1373 C C . THR A 1 175 ? 7.505 -5.371 -20.498 1.00 74.81 175 THR A C 1
ATOM 1375 O O . THR A 1 175 ? 8.503 -4.810 -20.943 1.00 74.81 175 THR A O 1
ATOM 1378 N N . ILE A 1 176 ? 7.573 -6.254 -19.493 1.00 73.94 176 ILE A N 1
ATOM 1379 C CA . ILE A 1 176 ? 8.833 -6.679 -18.874 1.00 73.94 176 ILE A CA 1
ATOM 1380 C C . ILE A 1 176 ? 9.036 -8.162 -19.171 1.00 73.94 176 ILE A C 1
ATOM 1382 O O . ILE A 1 176 ? 8.380 -9.024 -18.588 1.00 73.94 176 ILE A O 1
ATOM 1386 N N . HIS A 1 177 ? 9.951 -8.449 -20.094 1.00 75.44 177 HIS A N 1
ATOM 1387 C CA . HIS A 1 177 ? 10.191 -9.810 -20.576 1.00 75.44 177 HIS A CA 1
ATOM 1388 C C . HIS A 1 177 ? 11.134 -10.627 -19.687 1.00 75.44 177 HIS A C 1
ATOM 1390 O O . HIS A 1 177 ? 11.039 -11.852 -19.684 1.00 75.44 177 HIS A O 1
ATOM 1396 N N . ASP A 1 178 ? 11.972 -9.955 -18.892 1.00 74.88 178 ASP A N 1
ATOM 1397 C CA . ASP A 1 178 ? 12.873 -10.580 -17.927 1.00 74.88 178 ASP A CA 1
ATOM 1398 C C . ASP A 1 178 ? 12.611 -10.015 -16.532 1.00 74.88 178 ASP A C 1
ATOM 1400 O O . ASP A 1 178 ? 12.873 -8.843 -16.249 1.00 74.88 178 ASP A O 1
ATOM 1404 N N . VAL A 1 179 ? 12.095 -10.867 -15.649 1.00 74.69 179 VAL A N 1
ATOM 1405 C CA . VAL A 1 179 ? 11.831 -10.545 -14.245 1.00 74.69 179 VAL A CA 1
ATOM 1406 C C . VAL A 1 179 ? 12.532 -11.537 -13.336 1.00 74.69 179 VAL A C 1
ATOM 1408 O O . VAL A 1 179 ? 12.771 -12.696 -13.685 1.00 74.69 179 VAL A O 1
ATOM 1411 N N . ARG A 1 180 ? 12.826 -11.106 -12.112 1.00 77.69 180 ARG A N 1
ATOM 1412 C CA . ARG A 1 180 ? 13.323 -12.019 -11.086 1.00 77.69 180 ARG A CA 1
ATOM 1413 C C . ARG A 1 180 ? 12.226 -13.012 -10.702 1.00 77.69 180 ARG A C 1
ATOM 1415 O O . ARG A 1 180 ? 11.232 -12.608 -10.111 1.00 77.69 180 ARG A O 1
ATOM 1422 N N . GLN A 1 181 ? 12.449 -14.311 -10.906 1.00 84.62 181 GLN A N 1
ATOM 1423 C CA . GLN A 1 181 ? 11.447 -15.347 -10.599 1.00 84.62 181 GLN A CA 1
ATOM 1424 C C . GLN A 1 181 ? 10.928 -15.325 -9.157 1.00 84.62 181 GLN A C 1
ATOM 1426 O O . GLN A 1 181 ? 9.778 -15.661 -8.915 1.00 84.62 181 GLN A O 1
ATOM 1431 N N . THR A 1 182 ? 11.752 -14.942 -8.179 1.00 87.25 182 THR A N 1
ATOM 1432 C CA . THR A 1 182 ? 11.347 -14.871 -6.768 1.00 87.25 182 THR A CA 1
ATOM 1433 C C . THR A 1 182 ? 11.665 -13.511 -6.175 1.00 87.25 182 THR A C 1
ATOM 1435 O O . THR A 1 182 ? 12.805 -13.067 -6.260 1.00 87.25 182 THR A O 1
ATOM 1438 N N . ALA A 1 183 ? 10.694 -12.872 -5.524 1.00 86.44 183 ALA A N 1
ATOM 1439 C CA . ALA A 1 183 ? 10.900 -11.615 -4.810 1.00 86.44 183 ALA A CA 1
ATOM 1440 C C . ALA A 1 183 ? 10.412 -11.684 -3.362 1.00 86.44 183 ALA A C 1
ATOM 1442 O O . ALA A 1 183 ? 9.372 -12.271 -3.067 1.00 86.44 183 ALA A O 1
ATOM 1443 N N . GLY A 1 184 ? 11.167 -11.066 -2.460 1.00 90.44 184 GLY A N 1
ATOM 1444 C CA . GLY A 1 184 ? 10.814 -10.846 -1.066 1.00 90.44 184 GLY A CA 1
ATOM 1445 C C . GLY A 1 184 ? 10.653 -9.359 -0.766 1.00 90.44 184 GLY A C 1
ATOM 1446 O O . GLY A 1 184 ? 11.437 -8.547 -1.249 1.00 90.44 184 GLY A O 1
ATOM 1447 N N . LEU A 1 185 ? 9.668 -9.030 0.064 1.00 92.12 185 LEU A N 1
ATOM 1448 C CA . LEU A 1 185 ? 9.416 -7.685 0.564 1.00 92.12 185 LEU A CA 1
ATOM 1449 C C . LEU A 1 185 ? 9.191 -7.729 2.075 1.00 92.12 185 LEU A C 1
ATOM 1451 O O . LEU A 1 185 ? 8.441 -8.568 2.579 1.00 92.12 185 LEU A O 1
ATOM 1455 N N . VAL A 1 186 ? 9.829 -6.810 2.794 1.00 95.50 186 VAL A N 1
ATOM 1456 C CA . VAL A 1 186 ? 9.621 -6.587 4.228 1.00 95.50 186 VAL A CA 1
ATOM 1457 C C . VAL A 1 186 ? 9.334 -5.111 4.454 1.00 95.50 186 VAL A C 1
ATOM 1459 O O . VAL A 1 186 ? 10.093 -4.258 4.004 1.00 95.50 186 VAL A O 1
ATOM 1462 N N . GLN A 1 187 ? 8.243 -4.806 5.154 1.00 95.75 187 GLN A N 1
ATOM 1463 C CA . GLN A 1 187 ? 7.787 -3.436 5.360 1.00 95.75 187 GLN A CA 1
ATOM 1464 C C . GLN A 1 187 ? 7.341 -3.197 6.814 1.00 95.75 187 GLN A C 1
ATOM 1466 O O . 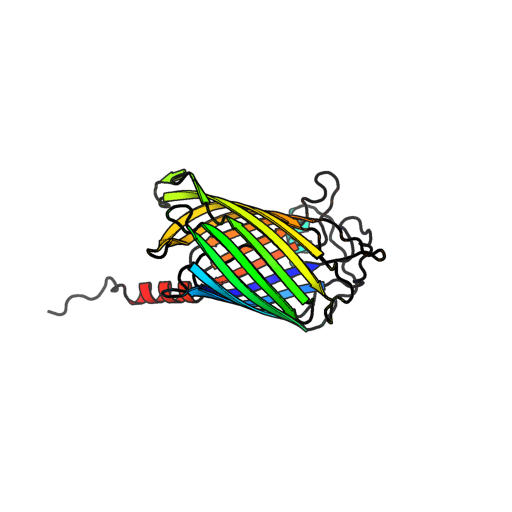GLN A 1 187 ? 6.174 -3.443 7.140 1.00 95.75 187 GLN A O 1
ATOM 1471 N N . PRO A 1 188 ? 8.232 -2.756 7.722 1.00 97.06 188 PRO A N 1
ATOM 1472 C CA . PRO A 1 188 ? 7.827 -2.204 9.012 1.00 97.06 188 PRO A CA 1
ATOM 1473 C C . PRO A 1 188 ? 7.237 -0.796 8.852 1.00 97.06 188 PRO A C 1
ATOM 1475 O O . PRO A 1 188 ? 7.659 -0.022 7.993 1.00 97.06 188 PRO A O 1
ATOM 1478 N N . ALA A 1 189 ? 6.278 -0.444 9.706 1.00 97.56 189 ALA A N 1
ATOM 1479 C CA . ALA A 1 189 ? 5.667 0.878 9.724 1.00 97.56 189 ALA A CA 1
ATOM 1480 C C . ALA A 1 189 ? 5.230 1.307 11.128 1.00 97.56 189 ALA A C 1
ATOM 1482 O O . ALA A 1 189 ? 4.875 0.478 11.970 1.00 97.56 189 ALA A O 1
ATOM 1483 N N . ILE A 1 190 ? 5.218 2.618 11.352 1.00 96.94 190 ILE A N 1
ATOM 1484 C CA . ILE A 1 190 ? 4.680 3.264 12.548 1.00 96.94 190 ILE A CA 1
ATOM 1485 C C . ILE A 1 190 ? 3.626 4.272 12.103 1.00 96.94 190 ILE A C 1
ATOM 1487 O O . ILE A 1 190 ? 3.847 5.049 11.176 1.00 96.94 190 ILE A O 1
ATOM 1491 N N . ALA A 1 191 ? 2.487 4.261 12.783 1.00 96.00 191 ALA A N 1
ATOM 1492 C CA . ALA A 1 191 ? 1.360 5.127 12.508 1.00 96.00 191 ALA A CA 1
ATOM 1493 C C . ALA A 1 191 ? 0.935 5.903 13.756 1.00 96.00 191 ALA A C 1
ATOM 1495 O O . ALA A 1 191 ? 0.885 5.356 14.860 1.00 96.00 191 ALA A O 1
ATOM 1496 N N . PHE A 1 192 ? 0.559 7.161 13.559 1.00 95.06 192 PHE A N 1
ATOM 1497 C CA . PHE A 1 192 ? -0.016 8.043 14.566 1.00 95.06 192 PHE A CA 1
ATOM 1498 C C . PHE A 1 192 ? -1.368 8.510 14.065 1.00 95.06 192 PHE A C 1
ATOM 1500 O O . PHE A 1 192 ? -1.478 9.011 12.947 1.00 95.06 192 PHE A O 1
ATOM 1507 N N . GLY A 1 193 ? -2.409 8.333 14.866 1.00 95.00 193 GLY A N 1
ATOM 1508 C CA . GLY A 1 193 ? -3.738 8.702 14.410 1.00 95.00 193 GLY A CA 1
ATOM 1509 C C . GLY A 1 193 ? -4.833 8.442 15.415 1.00 95.00 193 GLY A C 1
ATOM 1510 O O . GLY A 1 193 ? -4.611 7.877 16.492 1.00 95.00 193 GLY A O 1
ATOM 1511 N N . GLN A 1 194 ? -6.031 8.837 15.011 1.00 93.94 194 GLN A N 1
ATOM 1512 C CA . GLN A 1 194 ? -7.264 8.510 15.699 1.00 93.94 194 GLN A CA 1
ATOM 1513 C C . GLN A 1 194 ? -7.947 7.358 14.972 1.00 93.94 194 GLN A C 1
ATOM 1515 O O . GLN A 1 194 ? -8.082 7.367 13.747 1.00 93.94 194 GLN A O 1
ATOM 1520 N N . TYR A 1 195 ? -8.416 6.380 15.738 1.00 91.19 195 TYR A N 1
ATOM 1521 C CA . TYR A 1 195 ? -8.969 5.152 15.192 1.00 91.19 195 TYR A CA 1
ATOM 1522 C C . TYR A 1 195 ? -10.292 4.818 15.855 1.00 91.19 195 TYR A C 1
ATOM 1524 O O . TYR A 1 195 ? -10.436 4.937 17.069 1.00 91.19 195 TYR A O 1
ATOM 1532 N N . VAL A 1 196 ? -11.219 4.319 15.052 1.00 88.88 196 VAL A N 1
ATOM 1533 C CA . VAL A 1 196 ? -12.467 3.722 15.508 1.00 88.88 196 VAL A CA 1
ATOM 1534 C C . VAL A 1 196 ? -12.371 2.224 15.270 1.00 88.88 196 VAL A C 1
ATOM 1536 O O . VAL A 1 196 ? -12.042 1.785 14.167 1.00 88.88 196 VAL A O 1
ATOM 1539 N N . THR A 1 197 ? -12.640 1.441 16.310 1.00 87.44 197 THR A N 1
ATOM 1540 C CA . THR A 1 197 ? -12.745 -0.014 16.194 1.00 87.44 197 THR A CA 1
ATOM 1541 C C . THR A 1 197 ? -14.218 -0.383 16.092 1.00 87.44 197 THR A C 1
ATOM 1543 O O . THR A 1 197 ? -14.997 -0.021 16.971 1.00 87.44 197 THR A O 1
ATOM 1546 N N . THR A 1 198 ? -14.607 -1.083 15.031 1.00 84.62 198 THR A N 1
ATOM 1547 C CA . THR A 1 198 ? -15.980 -1.572 14.859 1.00 84.62 198 THR A CA 1
ATOM 1548 C C . THR A 1 198 ? -16.264 -2.749 15.797 1.00 84.62 198 THR A C 1
ATOM 1550 O O . THR A 1 198 ? -15.349 -3.386 16.326 1.00 84.62 198 THR A O 1
ATOM 1553 N N . GLU A 1 199 ? -17.539 -3.105 15.964 1.00 81.56 199 GLU A N 1
ATOM 1554 C CA . GLU A 1 199 ? -17.938 -4.307 16.715 1.00 81.56 199 GLU A CA 1
ATOM 1555 C C . GLU A 1 199 ? -17.337 -5.593 16.129 1.00 81.56 199 GLU A C 1
ATOM 1557 O O . GLU A 1 199 ? -16.981 -6.517 16.862 1.00 81.56 199 GLU A O 1
ATOM 1562 N N . THR A 1 200 ? -17.146 -5.618 14.808 1.00 78.31 200 THR A N 1
ATOM 1563 C CA . THR A 1 200 ? -16.521 -6.717 14.060 1.00 78.31 200 THR A CA 1
ATOM 1564 C C . THR A 1 200 ? -14.993 -6.749 14.210 1.00 78.31 200 THR A C 1
ATOM 1566 O O . THR A 1 200 ? -14.333 -7.649 13.681 1.00 78.31 200 THR A O 1
ATOM 1569 N N . GLY A 1 201 ? -14.412 -5.809 14.965 1.00 80.94 201 GLY A N 1
ATOM 1570 C CA . GLY A 1 201 ? -12.986 -5.738 15.281 1.00 80.94 201 GLY A CA 1
ATOM 1571 C C . GLY A 1 201 ? -12.119 -5.109 14.189 1.00 80.94 201 GLY A C 1
ATOM 1572 O O . GLY A 1 201 ? -10.891 -5.197 14.284 1.00 80.94 201 GLY A O 1
ATOM 1573 N N . GLU A 1 202 ? -12.728 -4.493 13.174 1.00 86.38 202 GLU A N 1
ATOM 1574 C CA . GLU A 1 202 ? -12.037 -3.721 12.139 1.00 86.38 202 GLU A CA 1
ATOM 1575 C C . GLU A 1 202 ? -11.570 -2.391 12.725 1.00 86.38 202 GLU A C 1
ATOM 1577 O O . GLU A 1 202 ? -12.289 -1.754 13.491 1.00 86.38 202 GLU A O 1
ATOM 1582 N N . THR A 1 203 ? -10.358 -1.958 12.379 1.00 88.75 203 THR A N 1
ATOM 1583 C CA . THR A 1 203 ? -9.838 -0.654 12.810 1.00 88.75 203 THR A CA 1
ATOM 1584 C C . THR A 1 203 ? -9.825 0.308 11.631 1.00 88.75 203 THR A C 1
ATOM 1586 O O . THR A 1 203 ? -9.061 0.125 10.680 1.00 88.75 203 THR A O 1
ATOM 1589 N N . ILE A 1 204 ? -10.605 1.378 11.746 1.00 91.25 204 ILE A N 1
ATOM 1590 C CA . ILE A 1 204 ? -10.754 2.415 10.727 1.00 91.25 204 ILE A CA 1
ATOM 1591 C C . ILE A 1 204 ? -10.111 3.712 11.241 1.00 91.25 204 ILE A C 1
ATOM 1593 O O . ILE A 1 204 ? -10.512 4.202 12.299 1.00 91.25 204 ILE A O 1
ATOM 1597 N N . PRO A 1 205 ? -9.130 4.302 10.535 1.00 92.56 205 PRO A N 1
ATOM 1598 C CA . PRO A 1 205 ? -8.584 5.598 10.914 1.00 92.56 205 PRO A CA 1
ATOM 1599 C C . PRO A 1 205 ? -9.571 6.724 10.570 1.00 92.56 205 PRO A C 1
ATOM 1601 O O . PRO A 1 205 ? -10.046 6.836 9.433 1.00 92.56 205 PRO A O 1
ATOM 1604 N N . THR A 1 206 ? -9.859 7.592 11.538 1.00 92.12 206 THR A N 1
ATOM 1605 C CA . THR A 1 206 ? -10.508 8.889 11.278 1.00 92.12 206 THR A CA 1
ATOM 1606 C C . THR A 1 206 ? -9.517 9.813 10.581 1.00 92.12 206 THR A C 1
ATOM 1608 O O . THR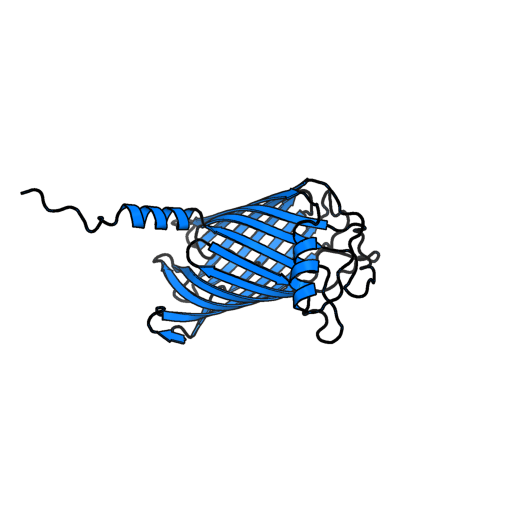 A 1 206 ? -9.840 10.421 9.562 1.00 92.12 206 THR A O 1
ATOM 1611 N N . TRP A 1 207 ? -8.292 9.840 11.101 1.00 94.12 207 TRP A N 1
ATOM 1612 C CA . TRP A 1 207 ? -7.106 10.369 10.448 1.00 94.12 207 TRP A CA 1
ATOM 1613 C C . TRP A 1 207 ? -5.883 9.569 10.911 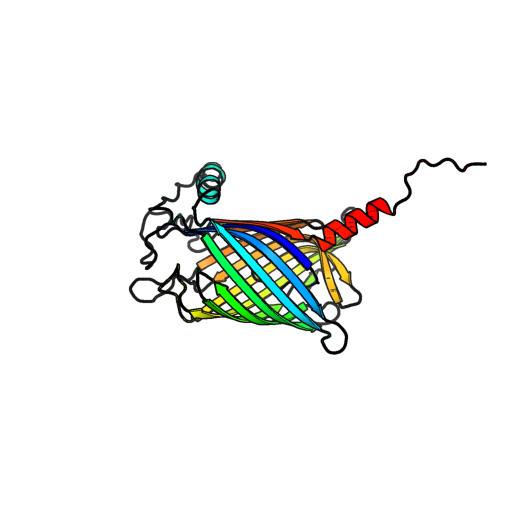1.00 94.12 207 TRP A C 1
ATOM 1615 O O . TRP A 1 207 ? -5.871 9.030 12.020 1.00 94.12 207 TRP A O 1
ATOM 1625 N N . GLU A 1 208 ? -4.865 9.472 10.066 1.00 95.88 208 GLU A N 1
ATOM 1626 C CA . GLU A 1 208 ? -3.631 8.734 10.350 1.00 95.88 208 GLU A CA 1
ATOM 1627 C C . GLU A 1 208 ? -2.480 9.319 9.534 1.00 95.88 208 GLU A C 1
ATOM 1629 O O . GLU A 1 208 ? -2.638 9.571 8.341 1.00 95.88 208 GLU A O 1
ATOM 1634 N N . ILE A 1 209 ? -1.322 9.487 10.167 1.00 96.94 209 ILE A N 1
ATOM 1635 C CA . ILE A 1 209 ? -0.033 9.667 9.500 1.00 96.94 209 ILE A CA 1
ATOM 1636 C C . ILE A 1 209 ? 0.766 8.393 9.731 1.00 96.94 209 ILE A C 1
ATOM 1638 O O . ILE A 1 209 ? 0.937 7.959 10.869 1.00 96.94 209 ILE A O 1
ATOM 1642 N N . GLU A 1 210 ? 1.255 7.797 8.657 1.00 97.44 210 GLU A N 1
ATOM 1643 C CA . GLU A 1 210 ? 1.961 6.529 8.683 1.00 97.44 210 GLU A CA 1
ATOM 1644 C C . GLU A 1 210 ? 3.293 6.645 7.952 1.00 97.44 210 GLU A C 1
ATOM 1646 O O . GLU A 1 210 ? 3.344 7.054 6.795 1.00 97.44 210 GLU A O 1
ATOM 1651 N N . PHE A 1 211 ? 4.365 6.240 8.620 1.00 97.00 211 PHE A N 1
ATOM 1652 C CA . PHE A 1 211 ? 5.694 6.139 8.041 1.00 97.00 211 PHE A CA 1
ATOM 1653 C C . PHE A 1 211 ? 6.103 4.673 7.951 1.00 97.00 211 PHE A C 1
ATOM 1655 O O . PHE A 1 211 ? 5.993 3.936 8.932 1.00 97.00 211 PHE A O 1
ATOM 1662 N N . ALA A 1 212 ? 6.598 4.258 6.790 1.00 95.31 212 ALA A N 1
ATOM 1663 C CA . ALA A 1 212 ? 7.060 2.903 6.549 1.00 95.31 212 ALA A CA 1
ATOM 1664 C C . ALA A 1 212 ? 8.464 2.892 5.955 1.00 95.31 212 ALA A C 1
ATOM 1666 O O . ALA A 1 212 ? 8.812 3.725 5.120 1.00 95.31 212 ALA A O 1
ATOM 1667 N N . LEU A 1 213 ? 9.236 1.887 6.351 1.00 93.12 213 LEU A N 1
ATOM 1668 C CA . LEU A 1 213 ? 10.457 1.496 5.662 1.00 93.12 213 LEU A CA 1
ATOM 1669 C C . LEU A 1 213 ? 10.156 0.238 4.863 1.00 93.12 213 LEU A C 1
ATOM 1671 O O . LEU A 1 213 ? 9.346 -0.584 5.283 1.00 93.12 213 LEU A O 1
ATOM 1675 N N . MET A 1 214 ? 10.802 0.082 3.721 1.00 88.88 214 MET A N 1
ATOM 1676 C CA . MET A 1 214 ? 10.622 -1.055 2.839 1.00 88.88 214 MET A CA 1
ATOM 1677 C C . MET A 1 214 ? 11.985 -1.583 2.429 1.00 88.88 214 MET A C 1
ATOM 1679 O O . MET A 1 214 ? 12.837 -0.834 1.960 1.00 88.88 214 MET A O 1
ATOM 1683 N N . TRP A 1 215 ? 12.166 -2.884 2.591 1.00 88.94 215 TRP A N 1
ATOM 1684 C CA . TRP A 1 215 ? 13.199 -3.634 1.907 1.00 88.94 215 TRP A CA 1
ATOM 1685 C C . TRP A 1 215 ? 12.525 -4.492 0.845 1.00 88.94 215 TRP A C 1
ATOM 1687 O O . TRP A 1 215 ? 11.661 -5.306 1.178 1.00 88.94 215 TRP A O 1
ATOM 1697 N N . ASP A 1 216 ? 12.913 -4.308 -0.410 1.00 83.12 216 ASP A N 1
ATOM 1698 C CA . ASP A 1 216 ? 12.443 -5.102 -1.538 1.00 83.12 216 ASP A CA 1
ATOM 1699 C C . ASP A 1 216 ? 13.645 -5.735 -2.237 1.00 83.12 216 ASP A C 1
ATOM 1701 O O . ASP A 1 216 ? 14.671 -5.108 -2.491 1.00 83.12 216 ASP A O 1
ATOM 1705 N N . SER A 1 217 ? 13.536 -7.017 -2.545 1.00 78.88 217 SER A N 1
ATOM 1706 C CA . SER A 1 217 ? 14.526 -7.736 -3.335 1.00 78.88 217 SER A CA 1
ATOM 1707 C C . SER A 1 217 ? 14.543 -7.350 -4.826 1.00 78.88 217 SER A C 1
ATOM 1709 O O . SER A 1 217 ? 15.424 -7.838 -5.540 1.00 78.88 217 SER A O 1
ATOM 1711 N N . GLY A 1 218 ? 13.588 -6.524 -5.270 1.00 72.38 218 GLY A N 1
ATOM 1712 C CA . GLY A 1 218 ? 13.467 -5.948 -6.608 1.00 72.38 218 GLY A CA 1
ATOM 1713 C C . GLY A 1 218 ? 12.844 -6.893 -7.641 1.00 72.38 218 GLY A C 1
ATOM 1714 O O . GLY A 1 218 ? 12.962 -8.119 -7.544 1.00 72.38 218 GLY A O 1
ATOM 1715 N N . ILE A 1 219 ? 12.180 -6.305 -8.642 1.00 72.06 219 ILE A N 1
ATOM 1716 C CA . ILE A 1 219 ? 11.583 -7.024 -9.784 1.00 72.06 219 ILE A CA 1
ATOM 1717 C C . ILE A 1 219 ? 12.502 -7.036 -11.015 1.00 72.06 219 ILE A C 1
ATOM 1719 O O . ILE A 1 219 ? 12.485 -7.996 -11.787 1.00 72.06 219 ILE A O 1
ATOM 1723 N N . PHE A 1 220 ? 13.319 -5.990 -11.172 1.00 69.75 220 PHE A N 1
ATOM 1724 C CA . PHE A 1 220 ? 14.217 -5.798 -12.307 1.00 69.75 220 PHE A CA 1
ATOM 1725 C C . PHE A 1 220 ? 15.499 -6.605 -12.127 1.00 69.75 220 PHE A C 1
ATOM 1727 O O . PHE A 1 220 ? 16.129 -6.557 -11.070 1.00 69.75 220 PHE A O 1
ATOM 1734 N N . VAL A 1 221 ? 15.901 -7.319 -13.175 1.00 67.06 221 VAL A N 1
ATOM 1735 C CA . VAL A 1 221 ? 17.147 -8.089 -13.206 1.00 67.06 221 VAL A CA 1
ATOM 1736 C C . VAL A 1 221 ? 18.143 -7.464 -14.163 1.00 67.06 221 VAL A C 1
ATOM 1738 O O . VAL A 1 221 ? 17.765 -6.873 -15.174 1.00 67.06 221 VAL A O 1
ATOM 1741 N N . ASN A 1 222 ? 19.424 -7.610 -13.839 1.00 66.50 222 ASN A N 1
ATOM 1742 C CA . ASN A 1 222 ? 20.488 -7.266 -14.756 1.00 66.50 222 ASN A CA 1
ATOM 1743 C C . ASN A 1 222 ? 20.673 -8.331 -15.857 1.00 66.50 222 ASN A C 1
ATOM 1745 O O . ASN A 1 222 ? 20.082 -9.409 -15.795 1.00 66.50 222 ASN A O 1
ATOM 1749 N N . THR A 1 223 ? 21.556 -8.074 -16.825 1.00 63.03 223 THR A N 1
ATOM 1750 C CA . THR A 1 223 ? 21.942 -9.020 -17.898 1.00 63.03 223 THR A CA 1
ATOM 1751 C C . THR A 1 223 ? 22.453 -10.382 -17.400 1.00 63.03 223 THR A C 1
ATOM 1753 O O . THR A 1 223 ? 22.487 -11.341 -18.166 1.00 63.03 223 THR A O 1
ATOM 1756 N N . THR A 1 224 ? 22.819 -10.497 -16.118 1.00 62.38 224 THR A N 1
ATOM 1757 C CA . THR A 1 224 ? 23.242 -11.747 -15.457 1.00 62.38 224 THR A CA 1
ATOM 1758 C C . THR A 1 224 ? 22.157 -12.382 -14.574 1.00 62.38 224 THR A C 1
ATOM 1760 O O . THR A 1 224 ? 22.432 -13.344 -13.859 1.00 62.38 224 THR A O 1
ATOM 1763 N N . GLY A 1 225 ? 20.926 -11.856 -14.586 1.00 59.31 225 GLY A N 1
ATOM 1764 C CA . GLY A 1 225 ? 19.790 -12.362 -13.805 1.00 59.31 225 GLY A CA 1
ATOM 1765 C C . GLY A 1 225 ? 19.772 -11.939 -12.328 1.00 59.31 225 GLY A C 1
ATOM 1766 O O . GLY A 1 225 ? 18.949 -12.428 -11.553 1.00 59.31 225 GLY A O 1
ATOM 1767 N N . GLN A 1 226 ? 20.666 -11.043 -11.906 1.00 62.31 226 GLN A N 1
ATOM 1768 C CA . GLN A 1 226 ? 20.728 -10.540 -10.533 1.00 62.31 226 GLN A CA 1
ATOM 1769 C C . GLN A 1 226 ? 19.832 -9.312 -10.368 1.00 62.31 226 GLN A C 1
ATOM 1771 O O . GLN A 1 226 ? 19.884 -8.387 -11.173 1.00 62.31 226 GLN A O 1
ATOM 1776 N N . SER A 1 227 ? 19.040 -9.277 -9.297 1.00 65.62 227 SER A N 1
ATOM 1777 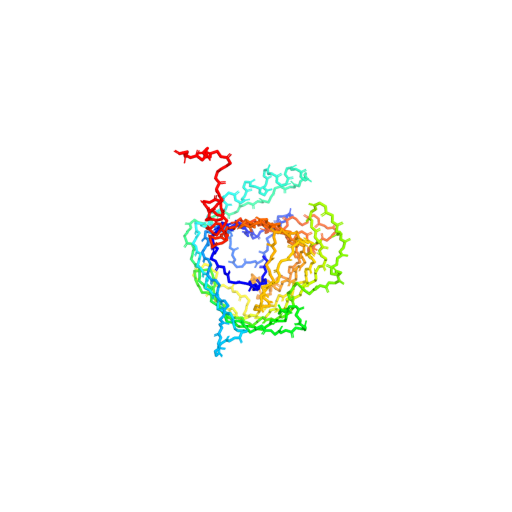C CA . SER A 1 227 ? 18.229 -8.106 -8.948 1.00 65.62 227 SER A CA 1
ATOM 1778 C C . SER A 1 227 ? 18.923 -7.238 -7.911 1.00 65.62 227 SER A C 1
ATOM 1780 O O . SER A 1 227 ? 19.550 -7.752 -6.975 1.00 65.62 227 SER A O 1
ATOM 1782 N N . GLN A 1 228 ? 18.752 -5.926 -8.039 1.00 63.78 228 GLN A N 1
ATOM 1783 C CA . GLN A 1 228 ? 19.163 -4.999 -7.001 1.00 63.78 228 GLN A CA 1
ATOM 1784 C C . GLN A 1 228 ? 18.160 -4.995 -5.848 1.00 63.78 228 GLN A C 1
ATOM 1786 O O . GLN A 1 228 ? 16.954 -4.838 -6.031 1.00 63.78 228 GLN A O 1
ATOM 1791 N N . LYS A 1 229 ? 18.689 -5.153 -4.635 1.00 68.75 229 LYS A N 1
ATOM 1792 C CA . LYS A 1 229 ? 17.925 -4.950 -3.406 1.00 68.75 229 LYS A CA 1
ATOM 1793 C C . LYS A 1 229 ? 17.714 -3.453 -3.225 1.00 68.75 229 LYS A C 1
ATOM 1795 O O . LYS A 1 229 ? 18.681 -2.700 -3.258 1.00 68.75 229 LYS A O 1
ATOM 1800 N N . GLN A 1 230 ? 16.480 -3.048 -2.988 1.00 73.12 230 GLN A N 1
ATOM 1801 C CA . GLN A 1 230 ? 16.104 -1.657 -2.808 1.00 73.12 230 GLN A CA 1
ATOM 1802 C C . GLN A 1 230 ? 15.659 -1.420 -1.368 1.00 73.12 230 GLN A C 1
ATOM 1804 O O . GLN A 1 230 ? 14.937 -2.227 -0.775 1.00 73.12 230 GLN A O 1
ATOM 1809 N N . PHE A 1 231 ? 16.106 -0.297 -0.813 1.00 80.31 231 PHE A N 1
ATOM 1810 C CA . PHE A 1 231 ? 15.592 0.241 0.437 1.00 80.31 231 PHE A CA 1
ATOM 1811 C C . PHE A 1 231 ? 14.829 1.519 0.128 1.00 80.31 231 PHE A C 1
ATOM 1813 O O . PHE A 1 231 ? 15.404 2.492 -0.355 1.00 80.31 231 PHE A O 1
ATOM 1820 N N . ALA A 1 232 ? 13.538 1.514 0.424 1.00 83.81 232 ALA A N 1
ATOM 1821 C CA . ALA A 1 232 ? 12.656 2.645 0.203 1.00 83.81 232 ALA A CA 1
ATOM 1822 C C . ALA A 1 232 ? 11.999 3.084 1.510 1.00 83.81 232 ALA A C 1
ATOM 1824 O O . ALA A 1 232 ? 11.875 2.316 2.467 1.00 83.81 232 ALA A O 1
ATOM 1825 N N . TRP A 1 233 ? 11.547 4.328 1.535 1.00 88.25 233 TRP A N 1
ATOM 1826 C CA . TRP A 1 233 ? 10.655 4.837 2.567 1.00 88.25 233 TRP A CA 1
ATOM 1827 C C . TRP A 1 233 ? 9.333 5.257 1.942 1.00 88.25 233 TRP A C 1
ATOM 1829 O O . TRP A 1 233 ? 9.273 5.620 0.768 1.00 88.25 233 TRP A O 1
ATOM 1839 N N . SER A 1 234 ? 8.273 5.220 2.742 1.00 92.06 234 SER A N 1
ATOM 1840 C CA . SER A 1 234 ? 6.952 5.723 2.380 1.00 92.06 234 SER A CA 1
ATOM 1841 C C . SER A 1 234 ? 6.373 6.548 3.524 1.00 92.06 234 SER A C 1
ATOM 1843 O O . SER A 1 234 ? 6.522 6.200 4.697 1.00 92.06 234 SER A O 1
ATOM 1845 N N . LEU A 1 235 ? 5.704 7.641 3.172 1.00 94.69 235 LEU A N 1
ATOM 1846 C CA . LEU A 1 235 ? 4.923 8.471 4.075 1.00 94.69 235 LEU A CA 1
ATOM 1847 C C . LEU A 1 235 ? 3.498 8.564 3.535 1.00 94.69 235 LEU A C 1
ATOM 1849 O O . LEU A 1 235 ? 3.276 9.046 2.424 1.00 94.69 235 LEU A O 1
ATOM 1853 N N . ALA A 1 236 ? 2.533 8.140 4.341 1.00 96.62 236 ALA A N 1
ATOM 1854 C CA . ALA A 1 236 ? 1.118 8.247 4.039 1.00 96.62 236 ALA A CA 1
ATOM 1855 C C . ALA A 1 236 ? 0.406 9.140 5.052 1.00 96.62 236 ALA A C 1
ATOM 1857 O O . ALA A 1 236 ? 0.690 9.105 6.246 1.00 96.62 236 ALA A O 1
ATOM 1858 N N . ALA A 1 237 ? -0.564 9.904 4.569 1.00 97.06 237 ALA A N 1
ATOM 1859 C CA . ALA A 1 237 ? -1.504 10.654 5.379 1.00 97.06 237 ALA A CA 1
ATOM 1860 C C . ALA A 1 237 ? -2.921 10.303 4.928 1.00 97.06 237 ALA A C 1
ATOM 1862 O O . ALA A 1 237 ? -3.218 10.272 3.735 1.00 97.06 237 ALA A O 1
ATOM 1863 N N . SER A 1 238 ? -3.810 10.037 5.874 1.00 94.94 238 SER A N 1
ATOM 1864 C CA . SER A 1 238 ? -5.225 9.816 5.605 1.00 94.94 238 SER A CA 1
ATOM 1865 C C . SER A 1 238 ? -6.083 10.660 6.528 1.00 94.94 238 SER A C 1
ATOM 1867 O O . SER A 1 238 ? -5.740 10.865 7.691 1.00 94.94 238 SER A O 1
ATOM 1869 N N . ALA A 1 239 ? -7.192 11.160 5.996 1.00 94.06 239 ALA A N 1
ATOM 1870 C CA . ALA A 1 239 ? -8.192 11.912 6.734 1.00 94.06 239 ALA A CA 1
ATOM 1871 C C . ALA A 1 239 ? -9.560 11.683 6.084 1.00 94.06 239 ALA A C 1
ATOM 1873 O O . ALA A 1 239 ? -9.769 11.982 4.905 1.00 94.06 239 ALA A O 1
ATOM 1874 N N . GLY A 1 240 ? -10.499 11.130 6.851 1.00 91.06 240 GLY A N 1
ATOM 1875 C CA . GLY A 1 240 ? -11.811 10.753 6.335 1.00 91.06 240 GLY A CA 1
ATOM 1876 C C . GLY A 1 240 ? -11.692 9.782 5.149 1.00 91.06 240 GLY A C 1
ATOM 1877 O O . GLY A 1 240 ? -11.058 8.738 5.298 1.00 91.06 240 GLY A O 1
ATOM 1878 N N . PRO A 1 241 ? -12.300 10.082 3.986 1.00 94.19 241 PRO A N 1
ATOM 1879 C CA . PRO A 1 241 ? -12.256 9.200 2.827 1.00 94.19 241 PRO A CA 1
ATOM 1880 C C . PRO A 1 241 ? -10.975 9.345 1.996 1.00 94.19 241 PRO A C 1
ATOM 1882 O O . PRO A 1 241 ? -10.787 8.571 1.069 1.00 94.19 241 PRO A O 1
ATOM 1885 N N . VAL A 1 242 ? -10.109 10.325 2.270 1.00 96.25 242 VAL A N 1
ATOM 1886 C CA . VAL A 1 242 ? -8.951 10.621 1.417 1.00 96.25 242 VAL A CA 1
ATOM 1887 C C . VAL A 1 242 ? -7.680 10.047 2.028 1.00 96.25 242 VAL A C 1
ATOM 1889 O O . VAL A 1 242 ? -7.425 10.214 3.223 1.00 96.25 242 VAL A O 1
ATOM 1892 N N . ARG A 1 243 ? -6.848 9.419 1.195 1.00 95.94 243 ARG A N 1
ATOM 1893 C CA . ARG A 1 243 ? -5.485 9.014 1.543 1.00 95.94 243 ARG A CA 1
ATOM 1894 C C . ARG A 1 243 ? -4.508 9.471 0.469 1.00 95.94 243 ARG A C 1
ATOM 1896 O O . ARG A 1 243 ? -4.691 9.203 -0.717 1.00 95.94 243 ARG A O 1
ATOM 1903 N N . PHE A 1 244 ? -3.456 10.128 0.927 1.00 96.25 244 PHE A N 1
ATOM 1904 C CA . PHE A 1 244 ? -2.282 10.495 0.158 1.00 96.25 244 PHE A CA 1
ATOM 1905 C C . PHE A 1 244 ? -1.100 9.645 0.619 1.00 96.25 244 PHE A C 1
ATOM 1907 O O . PHE A 1 244 ? -0.933 9.406 1.815 1.00 96.25 244 PHE A O 1
ATOM 1914 N N . GLU A 1 245 ? -0.263 9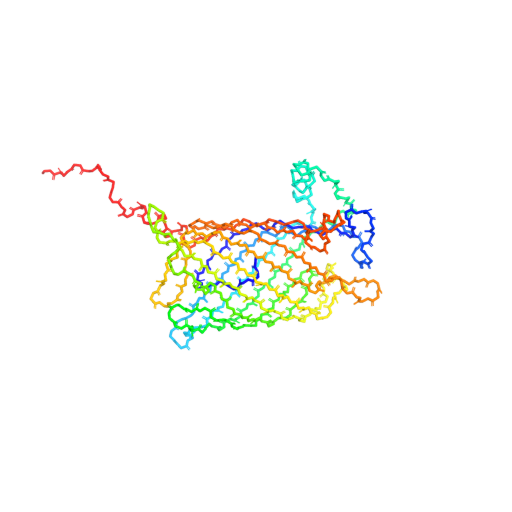.208 -0.308 1.00 94.31 245 GLU A N 1
ATOM 1915 C CA . GLU A 1 245 ? 0.982 8.514 -0.010 1.00 94.31 245 GLU A CA 1
ATOM 1916 C C . GLU A 1 245 ? 2.080 8.959 -0.967 1.00 94.31 245 GLU A C 1
ATOM 1918 O O . GLU A 1 245 ? 1.821 9.145 -2.147 1.00 94.31 245 GLU A O 1
ATOM 1923 N N . THR A 1 246 ? 3.310 9.088 -0.483 1.00 90.19 246 THR A N 1
ATOM 1924 C CA . THR A 1 246 ? 4.500 9.256 -1.321 1.00 90.19 246 THR A CA 1
ATOM 1925 C C . THR A 1 246 ? 5.610 8.330 -0.850 1.00 90.19 246 THR A C 1
ATOM 1927 O O . THR A 1 246 ? 5.693 8.016 0.338 1.00 90.19 246 THR A O 1
ATOM 1930 N N . TRP A 1 247 ? 6.450 7.875 -1.775 1.00 87.25 247 TRP A N 1
ATOM 1931 C CA . TRP A 1 247 ? 7.576 6.995 -1.485 1.00 87.25 247 TRP A CA 1
ATOM 1932 C C . TRP A 1 247 ? 8.753 7.266 -2.413 1.00 87.25 247 TRP A C 1
ATOM 1934 O O . TRP A 1 247 ? 8.596 7.798 -3.517 1.00 87.25 247 TRP A O 1
ATOM 1944 N N . ASN A 1 248 ? 9.940 6.883 -1.951 1.00 80.69 248 ASN A N 1
ATOM 1945 C CA . ASN A 1 248 ? 11.172 6.999 -2.715 1.00 80.69 248 ASN A CA 1
ATOM 1946 C C . ASN A 1 248 ? 12.240 6.013 -2.206 1.00 80.69 248 ASN A C 1
ATOM 1948 O O . ASN A 1 248 ? 12.210 5.583 -1.052 1.00 80.69 248 ASN A O 1
ATOM 1952 N N . ASP A 1 249 ? 13.184 5.669 -3.075 1.00 73.56 249 ASP A N 1
ATOM 1953 C CA . ASP A 1 249 ? 14.282 4.717 -2.869 1.00 73.56 249 ASP A CA 1
ATOM 1954 C C . ASP A 1 249 ? 15.596 5.356 -2.367 1.00 73.56 249 ASP A C 1
ATOM 1956 O O . ASP A 1 249 ? 16.606 4.668 -2.220 1.00 73.56 249 ASP A O 1
ATOM 1960 N N . SER A 1 250 ? 15.594 6.643 -1.989 1.00 66.38 250 SER A N 1
ATOM 1961 C CA . SER A 1 250 ? 16.785 7.374 -1.508 1.00 66.38 250 SER A CA 1
ATOM 1962 C C . SER A 1 250 ? 17.437 6.834 -0.223 1.00 66.38 250 SER A C 1
ATOM 1964 O O . SER A 1 250 ? 18.350 7.462 0.307 1.00 66.38 250 SER A O 1
ATOM 1966 N N . MET A 1 251 ? 16.945 5.736 0.356 1.00 59.56 251 MET A N 1
ATOM 1967 C CA . MET A 1 251 ? 17.556 5.098 1.528 1.00 59.56 251 MET A CA 1
ATOM 1968 C C . MET A 1 251 ? 18.573 4.010 1.167 1.00 59.56 251 MET A C 1
ATOM 1970 O O . MET A 1 251 ? 19.300 3.570 2.056 1.00 59.56 251 MET A O 1
ATOM 1974 N N . GLY A 1 252 ? 18.665 3.602 -0.106 1.00 50.09 252 GLY A N 1
ATOM 1975 C CA . GLY A 1 252 ? 19.635 2.604 -0.575 1.00 50.09 252 GLY A CA 1
ATOM 1976 C C . GLY A 1 252 ? 21.104 3.006 -0.386 1.00 50.09 252 GLY A C 1
ATOM 1977 O O . GLY A 1 252 ? 21.936 2.140 -0.131 1.00 50.09 252 GLY A O 1
ATOM 1978 N N . HIS A 1 253 ? 21.414 4.308 -0.412 1.00 48.31 253 HIS A N 1
ATOM 1979 C CA . HIS A 1 253 ? 22.772 4.841 -0.272 1.00 48.31 253 HIS A CA 1
ATOM 1980 C C . HIS A 1 253 ? 22.792 6.097 0.615 1.00 48.31 253 HIS A C 1
ATOM 1982 O O . HIS A 1 253 ? 22.802 7.228 0.138 1.00 48.31 253 HIS A O 1
ATOM 1988 N N . ILE A 1 254 ? 22.844 5.906 1.940 1.00 43.59 254 ILE A N 1
ATOM 1989 C CA . ILE A 1 254 ? 22.905 7.000 2.935 1.00 43.59 254 ILE A CA 1
ATOM 1990 C C . ILE A 1 254 ? 24.156 7.902 2.767 1.00 43.59 254 ILE A C 1
ATOM 1992 O O . ILE A 1 254 ? 24.188 9.000 3.320 1.00 43.59 254 ILE A O 1
ATOM 1996 N N . SER A 1 255 ? 25.170 7.511 1.981 1.00 38.00 255 SER A N 1
ATOM 1997 C CA . SER A 1 255 ? 26.401 8.302 1.794 1.00 38.00 255 SER A CA 1
ATOM 1998 C C . SER A 1 255 ? 26.699 8.787 0.373 1.00 38.00 255 SER A C 1
ATOM 2000 O O . SER A 1 255 ? 27.607 9.597 0.213 1.00 38.00 255 SER A O 1
ATOM 2002 N N . GLU A 1 256 ? 25.964 8.373 -0.658 1.00 41.59 256 GLU A N 1
ATOM 2003 C CA . GLU A 1 256 ? 26.283 8.757 -2.040 1.00 41.59 256 GLU A CA 1
ATOM 2004 C C . GLU A 1 256 ? 25.003 9.024 -2.816 1.00 41.59 256 GLU A C 1
ATOM 2006 O O . GLU A 1 256 ? 24.423 8.087 -3.327 1.00 41.59 256 GLU A O 1
ATOM 2011 N N . ARG A 1 257 ? 24.563 10.294 -2.841 1.00 43.19 257 ARG A N 1
ATOM 2012 C CA . ARG A 1 257 ? 23.763 10.990 -3.883 1.00 43.19 257 ARG A CA 1
ATOM 2013 C C . ARG A 1 257 ? 22.809 10.165 -4.777 1.00 43.19 257 ARG A C 1
ATOM 2015 O O . ARG A 1 257 ? 22.581 10.551 -5.922 1.00 43.19 257 ARG A O 1
ATOM 2022 N N . ASP A 1 258 ? 22.218 9.091 -4.278 1.00 45.44 258 ASP A N 1
ATOM 2023 C CA . ASP A 1 258 ? 21.356 8.228 -5.069 1.00 45.44 258 ASP A CA 1
ATOM 2024 C C . ASP A 1 258 ? 19.919 8.726 -4.916 1.00 45.44 258 ASP A C 1
ATOM 2026 O O . ASP A 1 258 ? 19.223 8.483 -3.926 1.00 45.44 258 ASP A O 1
ATOM 2030 N N . TYR A 1 259 ? 19.512 9.554 -5.874 1.00 52.25 259 TYR A N 1
ATOM 2031 C CA . TYR A 1 259 ? 18.136 10.013 -6.043 1.00 52.25 259 TYR A CA 1
ATOM 2032 C C . TYR A 1 259 ? 17.457 9.031 -6.976 1.00 52.25 259 TYR A C 1
ATOM 2034 O O . TYR A 1 259 ? 17.224 9.365 -8.138 1.00 52.25 259 TYR A O 1
ATOM 2042 N N . GLY A 1 260 ? 17.285 7.812 -6.466 1.00 51.19 260 GLY A N 1
ATOM 2043 C CA . GLY A 1 260 ? 17.069 6.615 -7.258 1.00 51.19 260 GLY A CA 1
ATOM 2044 C C . GLY A 1 260 ? 15.936 6.715 -8.287 1.00 51.19 260 GLY A C 1
ATOM 2045 O O . GLY A 1 260 ? 15.142 7.667 -8.323 1.00 51.19 260 GLY A O 1
ATOM 2046 N N . PRO A 1 261 ? 15.870 5.727 -9.187 1.00 50.03 261 PRO A N 1
ATOM 2047 C CA . PRO A 1 261 ? 15.025 5.744 -10.374 1.00 50.03 261 PRO A CA 1
ATOM 2048 C C . PRO A 1 261 ? 13.524 5.842 -10.072 1.00 50.03 261 PRO A C 1
ATOM 2050 O O . PRO A 1 261 ? 12.744 6.039 -11.007 1.00 50.03 261 PRO A O 1
ATOM 2053 N N . SER A 1 262 ? 13.123 5.709 -8.798 1.00 62.38 262 SER A N 1
ATOM 2054 C CA . SER A 1 262 ? 11.735 5.563 -8.372 1.00 62.38 262 SER A CA 1
ATOM 2055 C C . SER A 1 262 ? 11.283 6.675 -7.420 1.00 62.38 262 SER A C 1
ATOM 2057 O O . SER A 1 262 ? 11.583 6.688 -6.224 1.00 62.38 262 SER A O 1
ATOM 2059 N N . TYR A 1 263 ? 10.471 7.598 -7.933 1.00 72.44 263 TYR A N 1
ATOM 2060 C CA . TYR A 1 263 ? 9.674 8.522 -7.124 1.00 72.44 263 TYR A CA 1
ATOM 2061 C C . TYR A 1 263 ? 8.198 8.273 -7.399 1.00 72.44 263 TYR A C 1
ATOM 2063 O O . TYR A 1 263 ? 7.778 8.274 -8.559 1.00 72.44 263 TYR A O 1
ATOM 2071 N N . GLY A 1 264 ? 7.421 8.086 -6.331 1.00 81.31 264 GLY A N 1
ATOM 2072 C CA . GLY A 1 264 ? 6.007 7.792 -6.458 1.00 81.31 264 GLY A CA 1
ATOM 2073 C C . GLY A 1 264 ? 5.116 8.582 -5.514 1.00 81.31 264 GLY A C 1
ATOM 2074 O O . GLY A 1 264 ? 5.512 9.011 -4.423 1.00 81.31 264 GLY A O 1
ATOM 2075 N N . VAL A 1 265 ? 3.884 8.772 -5.965 1.00 89.19 265 VAL A N 1
ATOM 2076 C CA . VAL A 1 265 ? 2.798 9.371 -5.203 1.00 89.19 265 VAL A CA 1
ATOM 2077 C C . VAL A 1 265 ? 1.490 8.660 -5.530 1.00 89.19 265 VAL A C 1
ATOM 2079 O O . VAL A 1 265 ? 1.249 8.271 -6.667 1.00 89.19 265 VAL A O 1
ATOM 2082 N N . ALA A 1 266 ? 0.625 8.495 -4.540 1.00 91.69 266 ALA A N 1
ATOM 2083 C CA . ALA A 1 266 ? -0.720 7.984 -4.714 1.00 91.69 266 ALA A CA 1
ATOM 2084 C C . ALA A 1 266 ? -1.723 8.894 -4.011 1.00 91.69 266 ALA A C 1
ATOM 2086 O O . ALA A 1 266 ? -1.521 9.302 -2.866 1.00 91.69 266 ALA A O 1
ATOM 2087 N N . LEU A 1 267 ? -2.828 9.178 -4.692 1.00 94.56 267 LEU A N 1
ATOM 2088 C CA . LEU A 1 267 ? -3.999 9.832 -4.127 1.00 94.56 267 LEU A CA 1
ATOM 2089 C C . LEU A 1 267 ? -5.200 8.915 -4.319 1.00 94.56 267 LEU A C 1
ATOM 2091 O O . LEU A 1 267 ? -5.532 8.533 -5.438 1.00 94.56 267 LEU A O 1
ATOM 2095 N N . THR A 1 268 ? -5.856 8.576 -3.220 1.00 95.81 268 THR A N 1
ATOM 2096 C CA . THR A 1 268 ? -6.946 7.600 -3.181 1.00 95.81 268 THR A CA 1
ATOM 2097 C C . THR A 1 268 ? -8.130 8.145 -2.395 1.00 95.81 268 THR A C 1
ATOM 2099 O O . THR A 1 268 ? -7.959 8.900 -1.433 1.00 95.81 268 THR A O 1
ATOM 2102 N N . VAL A 1 269 ? -9.334 7.771 -2.824 1.00 96.81 269 VAL A N 1
ATOM 2103 C CA . VAL A 1 269 ? -10.603 8.157 -2.207 1.00 96.81 269 VAL A CA 1
ATOM 2104 C C . VAL A 1 269 ? -11.453 6.917 -1.965 1.00 96.81 269 VAL A C 1
ATOM 2106 O O . VAL A 1 269 ? -11.820 6.222 -2.911 1.00 96.81 269 VAL A O 1
ATOM 2109 N N . ASP A 1 270 ? -11.807 6.681 -0.704 1.00 95.94 270 ASP A N 1
ATOM 2110 C CA . ASP A 1 270 ? -12.799 5.697 -0.283 1.00 95.94 270 ASP A CA 1
ATOM 2111 C C . ASP A 1 270 ? -14.212 6.245 -0.534 1.00 95.94 270 ASP A C 1
ATOM 2113 O O . ASP A 1 270 ? -14.728 7.108 0.188 1.00 95.94 270 ASP A O 1
ATOM 2117 N N . VAL A 1 271 ? -14.839 5.729 -1.585 1.00 94.50 271 VAL A N 1
ATOM 2118 C CA . VAL A 1 271 ? -16.158 6.144 -2.061 1.00 94.50 271 VAL A CA 1
ATOM 2119 C C . VAL A 1 271 ? -17.254 5.765 -1.064 1.00 94.50 271 VAL A C 1
ATOM 2121 O O . VAL A 1 271 ? -18.184 6.548 -0.867 1.00 94.50 271 VAL A O 1
ATOM 2124 N N . LEU A 1 272 ? -17.142 4.615 -0.385 1.00 90.19 272 LEU A N 1
ATOM 2125 C CA . LEU A 1 272 ? -18.123 4.197 0.625 1.00 90.19 272 LEU A CA 1
ATOM 2126 C C . LEU A 1 272 ? -18.119 5.163 1.808 1.00 90.19 272 LEU A C 1
ATOM 2128 O O . LEU A 1 272 ? -19.173 5.613 2.264 1.00 90.19 272 LEU A O 1
ATOM 2132 N N . ARG A 1 273 ? -16.929 5.531 2.290 1.00 90.69 273 ARG A N 1
ATOM 2133 C CA . ARG A 1 273 ? -16.795 6.502 3.380 1.00 90.69 273 ARG A CA 1
ATOM 2134 C C . ARG A 1 273 ? -17.260 7.889 2.961 1.00 90.69 273 ARG A C 1
ATOM 2136 O O . ARG A 1 273 ? -17.974 8.529 3.732 1.00 90.69 273 ARG A O 1
ATOM 2143 N N . ALA A 1 274 ? -16.900 8.344 1.760 1.00 92.50 274 ALA A N 1
ATOM 2144 C CA . ALA A 1 274 ? -17.353 9.633 1.240 1.00 92.50 274 ALA A CA 1
ATOM 2145 C C . ALA A 1 274 ? -18.888 9.697 1.180 1.00 92.50 274 ALA A C 1
ATOM 2147 O O . ALA A 1 274 ? -19.490 10.652 1.673 1.00 92.50 274 ALA A O 1
ATOM 2148 N N . TRP A 1 275 ? -19.524 8.641 0.666 1.00 90.25 275 TRP A N 1
ATOM 2149 C CA . TRP A 1 275 ? -20.977 8.523 0.608 1.00 90.25 275 TRP A CA 1
ATOM 2150 C C . TRP A 1 275 ? -21.629 8.571 1.994 1.00 90.25 275 TRP A C 1
ATOM 2152 O O . TRP A 1 275 ? -22.555 9.353 2.212 1.00 90.25 275 TRP A O 1
ATOM 2162 N N . ASN A 1 276 ? -21.121 7.797 2.956 1.00 87.94 276 ASN A N 1
ATOM 2163 C CA . ASN A 1 276 ? -21.661 7.766 4.318 1.00 87.94 276 ASN A CA 1
ATOM 2164 C C . ASN A 1 276 ? -21.545 9.126 5.022 1.00 87.94 276 ASN A C 1
ATOM 2166 O O . ASN A 1 276 ? -22.477 9.554 5.705 1.00 87.94 276 ASN A O 1
ATOM 2170 N N . ILE A 1 277 ? -20.436 9.842 4.812 1.00 86.44 277 ILE A N 1
ATOM 2171 C CA . ILE A 1 277 ? -20.256 11.208 5.319 1.00 86.44 277 ILE A CA 1
ATOM 2172 C C . ILE A 1 277 ? -21.299 12.149 4.702 1.00 86.44 277 ILE A C 1
ATOM 2174 O O . ILE A 1 277 ? -21.959 12.893 5.427 1.00 86.44 277 ILE A O 1
ATOM 2178 N N . MET A 1 278 ? -21.497 12.092 3.380 1.00 86.94 278 MET A N 1
ATOM 2179 C CA . MET A 1 278 ? -22.495 12.915 2.688 1.00 86.94 278 MET A CA 1
ATOM 2180 C C . MET A 1 278 ? -23.921 12.645 3.178 1.00 86.94 278 MET A C 1
ATOM 2182 O O . MET A 1 278 ? -24.690 13.588 3.368 1.00 86.94 278 MET A O 1
ATOM 2186 N N . GLN A 1 279 ? -24.277 11.381 3.415 1.00 87.75 279 GLN A N 1
ATOM 2187 C CA . GLN A 1 279 ? -25.588 11.027 3.963 1.00 87.75 279 GLN A CA 1
ATOM 2188 C C . GLN A 1 279 ? -25.771 11.553 5.388 1.00 87.75 279 GLN A C 1
ATOM 2190 O O . GLN A 1 279 ? -26.815 12.122 5.697 1.00 87.75 279 GLN A O 1
ATOM 2195 N N . GLY A 1 280 ? -24.732 11.463 6.223 1.00 80.25 280 GLY A N 1
ATOM 2196 C CA . GLY A 1 280 ? -24.745 12.024 7.574 1.00 80.25 280 GLY A CA 1
ATOM 2197 C C . GLY A 1 280 ? -24.955 13.543 7.611 1.00 80.25 280 GLY A C 1
ATOM 2198 O O . GLY A 1 280 ? -25.567 14.052 8.548 1.00 80.25 280 GLY A O 1
ATOM 2199 N N . PHE A 1 281 ? -24.494 14.279 6.593 1.00 76.25 281 PHE A N 1
ATOM 2200 C CA . PHE A 1 281 ? -24.806 15.706 6.449 1.00 76.25 281 PHE A CA 1
ATOM 2201 C C . PHE A 1 281 ? -26.261 15.954 6.047 1.00 76.25 281 PHE A C 1
ATOM 2203 O O . PHE A 1 281 ? -26.874 16.884 6.561 1.00 76.25 281 PHE A O 1
ATOM 2210 N N . ARG A 1 282 ? -26.831 15.120 5.170 1.00 74.94 282 ARG A N 1
ATOM 2211 C CA . ARG A 1 282 ? -28.229 15.247 4.721 1.00 74.94 282 ARG A CA 1
ATOM 2212 C C . ARG A 1 282 ? -29.247 14.914 5.811 1.00 74.94 282 ARG A C 1
ATOM 2214 O O . ARG A 1 282 ? -30.348 15.448 5.784 1.00 74.94 282 ARG A O 1
ATOM 2221 N N . SER A 1 283 ? -28.895 14.040 6.752 1.00 71.69 283 SER A N 1
ATOM 2222 C CA . SER A 1 283 ? -29.776 13.630 7.850 1.00 71.69 283 SER A CA 1
ATOM 2223 C C . SER A 1 283 ? -29.741 14.561 9.066 1.00 71.69 283 SER A C 1
ATOM 2225 O O . SER A 1 283 ? -30.532 14.371 9.988 1.00 71.69 283 SER A O 1
ATOM 2227 N N . LYS A 1 284 ? -28.823 15.537 9.122 1.00 56.81 284 LYS A N 1
ATOM 2228 C CA . LYS A 1 284 ? -28.809 16.537 10.199 1.00 56.81 284 LYS A CA 1
ATOM 2229 C C . LYS A 1 284 ? -29.851 17.618 9.889 1.00 56.81 284 LYS A C 1
ATOM 2231 O O . LYS A 1 284 ? -29.756 18.224 8.824 1.00 56.81 284 LYS A O 1
ATOM 2236 N N . PRO A 1 285 ? -30.825 17.882 10.779 1.00 50.72 285 PRO A N 1
ATOM 2237 C CA . PRO A 1 285 ? -31.772 18.968 10.568 1.00 50.72 285 PRO A CA 1
ATOM 2238 C C . PRO A 1 285 ? -31.019 20.299 10.485 1.00 50.72 285 PRO A C 1
ATOM 2240 O O . PRO A 1 285 ? -30.157 20.593 11.318 1.00 50.72 285 PRO A O 1
ATOM 2243 N N . THR A 1 286 ? -31.330 21.092 9.463 1.00 54.22 286 THR A N 1
ATOM 2244 C CA . THR A 1 286 ? -30.860 22.473 9.337 1.00 54.22 286 THR A CA 1
ATOM 2245 C C . THR A 1 286 ? -31.328 23.261 10.571 1.00 54.22 286 THR A C 1
ATOM 2247 O O . THR A 1 286 ? -32.502 23.136 10.922 1.00 54.22 286 THR A O 1
ATOM 2250 N N . PRO A 1 287 ? -30.489 24.088 11.228 1.00 52.31 287 PRO A N 1
ATOM 2251 C CA . PRO A 1 287 ? -30.878 24.865 12.415 1.00 52.31 287 PRO A CA 1
ATOM 2252 C C . PRO A 1 287 ? -31.942 25.957 12.193 1.00 52.31 287 PRO A C 1
ATOM 2254 O O . PRO A 1 287 ? -32.084 26.838 13.033 1.00 52.31 287 PRO A O 1
ATOM 2257 N N . GLU A 1 288 ? -32.686 25.931 11.088 1.00 52.19 288 GLU A N 1
ATOM 2258 C CA . GLU A 1 288 ? -33.676 26.948 10.735 1.00 52.19 288 GLU A CA 1
ATOM 2259 C C . GLU A 1 288 ? -34.894 26.301 10.065 1.00 52.19 288 GLU A C 1
ATOM 2261 O O . GLU A 1 288 ? -35.084 26.350 8.853 1.00 52.19 288 GLU A O 1
ATOM 2266 N N . GLN A 1 289 ? -35.751 25.685 10.873 1.00 42.53 289 GLN A N 1
ATOM 2267 C CA . GLN A 1 289 ? -37.176 25.608 10.564 1.00 42.53 289 GLN A CA 1
ATOM 2268 C C . GLN A 1 289 ? -37.929 26.077 11.812 1.00 42.53 289 GLN A C 1
ATOM 2270 O O . GLN A 1 289 ? -37.928 25.362 12.817 1.00 42.53 289 GLN A O 1
ATOM 2275 N N . PRO A 1 290 ? -38.522 27.287 11.810 1.00 47.00 290 PRO A N 1
ATOM 2276 C CA . PRO A 1 290 ? -39.399 27.685 12.898 1.00 47.00 290 PRO A CA 1
ATOM 2277 C C . PRO A 1 290 ? -40.588 26.724 12.926 1.00 47.00 290 PRO A C 1
ATOM 2279 O O . PRO A 1 290 ? -41.157 26.397 11.882 1.00 47.00 290 PRO A O 1
ATOM 2282 N N . ALA A 1 291 ? -40.930 26.249 14.124 1.00 43.38 291 ALA A N 1
ATOM 2283 C CA . ALA A 1 291 ? -42.112 25.432 14.345 1.00 43.38 291 ALA A CA 1
ATOM 2284 C C . ALA A 1 291 ? -43.331 26.164 13.766 1.00 43.38 291 ALA A C 1
ATOM 2286 O O . ALA A 1 291 ? -43.650 27.273 14.195 1.00 43.38 291 ALA A O 1
ATOM 2287 N N . SER A 1 292 ? -43.982 25.561 12.770 1.00 44.72 292 SER A N 1
ATOM 2288 C CA . SER A 1 292 ? -45.287 26.019 12.310 1.00 44.72 292 SER A CA 1
ATOM 2289 C C . SER A 1 292 ? -46.286 25.763 13.436 1.00 44.72 292 SER A C 1
ATOM 2291 O O . SER A 1 292 ? -46.592 24.606 13.734 1.00 44.72 292 SER A O 1
ATOM 2293 N N . SER A 1 293 ? -46.704 26.848 14.084 1.00 49.84 293 SER A N 1
ATOM 2294 C CA . SER A 1 293 ? -47.858 26.937 14.986 1.00 49.84 293 SER A CA 1
ATOM 2295 C C . SER A 1 293 ? -49.141 26.433 14.340 1.00 49.84 293 SER A C 1
ATOM 2297 O O . SER A 1 293 ? -49.317 26.758 13.141 1.00 49.84 293 SER A O 1
#

Sequence (293 aa):
MAFPDQYSTVTGGLTLNRFTPFDGLGNKYDSTVGNTLGFNLITFSWTQHWHGTWEGWSTNLTAGISPTADEPTQYFQNKVVHQLRQLPTVPTVDPRKETDVMIDGSLTRWFPLFRPKVIFMGAGFSVGTIYQQGFLRGGVRRLPITPTLYSGSWGDVSARASVLGRISYQDNGSTIHDVRQTAGLVQPAIAFGQYVTTETGETIPTWEIEFALMWDSGIFVNTTGQSQKQFAWSLAASAGPVRFETWNDSMGHISERDYGPSYGVALTVDVLRAWNIMQGFRSKPTPEQPASS

Radius of gyration: 20.99 Å; chains: 1; bounding box: 74×46×50 Å